Protein AF-A0A351BKZ1-F1 (afdb_monomer_lite)

Foldseek 3Di:
DDPVVVVVVVCLVVQHKDWDDFPDDDWAKEFQAAFQWWWWAAFFKIKIFDQFQQDDQVCAQHWYQFPDFPVGHTDTFTGWGDPDRGMIMTTHPGTDGDPGTGGPVRGGDFDKDFPTKDWDFFDDLWKKKKKKFWKFKGQDQKFKWKFKDWQNHTAFTALDRGSGGTWMKIKMKTRHRAQQWIWIFMDIPPDDGDPSRIDIGRDRRNGIIMMTMMIGIHDGSMMMITRDMMMIIRD

pLDDT: mean 90.47, std 10.1, range [51.97, 98.62]

Structure (mmCIF, N/CA/C/O backbone):
data_AF-A0A351BKZ1-F1
#
_entry.id   AF-A0A351BKZ1-F1
#
loop_
_atom_site.group_PDB
_atom_site.id
_atom_site.type_symbol
_atom_site.label_atom_id
_atom_site.label_alt_id
_atom_site.label_comp_id
_atom_site.label_asym_id
_atom_site.label_entity_id
_atom_site.label_seq_id
_atom_site.pdbx_PDB_ins_code
_atom_site.Cartn_x
_atom_site.Cartn_y
_atom_site.Cartn_z
_atom_site.occupancy
_atom_site.B_iso_or_equiv
_atom_site.auth_seq_id
_atom_site.auth_comp_id
_atom_site.auth_asym_id
_atom_site.auth_atom_id
_atom_site.pdbx_PDB_model_num
ATOM 1 N N . MET A 1 1 ? -5.961 -13.764 -31.173 1.00 53.84 1 MET A N 1
ATOM 2 C CA . MET A 1 1 ? -5.244 -12.539 -30.789 1.00 53.84 1 MET A CA 1
ATOM 3 C C . MET A 1 1 ? -6.204 -11.386 -30.999 1.00 53.84 1 MET A C 1
ATOM 5 O O . MET A 1 1 ? -6.698 -11.207 -32.108 1.00 53.84 1 MET A O 1
ATOM 9 N N . THR A 1 2 ? -6.635 -10.754 -29.915 1.00 63.56 2 THR A N 1
ATOM 10 C CA . THR A 1 2 ? -7.655 -9.699 -29.952 1.00 63.56 2 THR A CA 1
ATOM 11 C C . THR A 1 2 ? -7.002 -8.359 -30.295 1.00 63.56 2 THR A C 1
ATOM 13 O O . THR A 1 2 ? -5.842 -8.127 -29.981 1.00 63.56 2 THR A O 1
ATOM 16 N N . TRP A 1 3 ? -7.732 -7.446 -30.937 1.00 51.97 3 TRP A N 1
ATOM 17 C CA . TRP A 1 3 ? -7.203 -6.142 -31.376 1.00 51.97 3 TRP A CA 1
ATOM 18 C C . TRP A 1 3 ? -6.553 -5.302 -30.254 1.00 51.97 3 TRP A C 1
ATOM 20 O O . TRP A 1 3 ? -5.701 -4.462 -30.525 1.00 51.97 3 TRP A O 1
ATOM 30 N N . ARG A 1 4 ? -6.928 -5.546 -28.991 1.00 52.72 4 ARG A N 1
ATOM 31 C CA . ARG A 1 4 ? -6.342 -4.897 -27.809 1.00 52.72 4 ARG A CA 1
ATOM 32 C C . ARG A 1 4 ? -4.952 -5.428 -27.452 1.00 52.72 4 ARG A C 1
ATOM 34 O O . ARG A 1 4 ? -4.138 -4.663 -26.951 1.00 52.72 4 ARG A O 1
ATOM 41 N N . GLU A 1 5 ? -4.684 -6.705 -27.719 1.00 55.75 5 GLU A N 1
ATOM 42 C CA . GLU A 1 5 ? -3.358 -7.312 -27.535 1.00 55.75 5 GLU A CA 1
ATOM 43 C C . GLU A 1 5 ? -2.377 -6.748 -28.574 1.00 55.75 5 GLU A C 1
ATOM 45 O O . GLU A 1 5 ? -1.285 -6.321 -28.212 1.00 55.75 5 GLU A O 1
ATOM 50 N N . ASN A 1 6 ? -2.821 -6.601 -29.830 1.00 65.00 6 ASN A N 1
ATOM 51 C CA . ASN A 1 6 ? -2.009 -6.003 -30.896 1.00 65.00 6 ASN A CA 1
ATOM 52 C C . ASN A 1 6 ? -1.628 -4.545 -30.606 1.00 65.00 6 ASN A C 1
ATOM 54 O O . ASN A 1 6 ? -0.483 -4.166 -30.818 1.00 65.00 6 ASN A O 1
ATOM 58 N N . LEU A 1 7 ? -2.553 -3.734 -30.080 1.00 64.25 7 LEU A N 1
ATOM 59 C CA . LEU A 1 7 ? -2.267 -2.330 -29.774 1.00 64.25 7 LEU A CA 1
ATOM 60 C C . LEU A 1 7 ? -1.218 -2.180 -28.660 1.00 64.25 7 LEU A C 1
ATOM 62 O O . LEU A 1 7 ? -0.355 -1.312 -28.744 1.00 64.25 7 LEU A O 1
ATOM 66 N N . ALA A 1 8 ? -1.270 -3.021 -27.623 1.00 62.22 8 ALA A N 1
ATOM 67 C CA . ALA A 1 8 ? -0.285 -2.985 -26.543 1.00 62.22 8 ALA A CA 1
ATOM 68 C C . ALA A 1 8 ? 1.122 -3.351 -27.044 1.00 62.22 8 ALA A C 1
ATOM 70 O O . ALA A 1 8 ? 2.105 -2.732 -26.637 1.00 62.22 8 ALA A O 1
ATOM 71 N N . ASP A 1 9 ? 1.217 -4.318 -27.954 1.00 63.91 9 ASP A N 1
ATOM 72 C CA . ASP A 1 9 ? 2.492 -4.743 -28.531 1.00 63.91 9 ASP A CA 1
ATOM 73 C C . ASP A 1 9 ? 3.023 -3.743 -29.574 1.00 63.91 9 ASP A C 1
ATOM 75 O O . ASP A 1 9 ? 4.224 -3.471 -29.602 1.00 63.91 9 ASP A O 1
ATOM 79 N N . GLU A 1 10 ? 2.146 -3.094 -30.344 1.00 67.38 10 GLU A N 1
ATOM 80 C CA . GLU A 1 10 ? 2.504 -1.970 -31.222 1.00 67.38 10 GLU A CA 1
ATOM 81 C C . GLU A 1 10 ? 2.998 -0.755 -30.423 1.00 67.38 10 GLU A C 1
ATOM 83 O O . GLU A 1 10 ? 4.031 -0.183 -30.765 1.00 67.38 10 GLU A O 1
ATOM 88 N N . MET A 1 11 ? 2.327 -0.392 -29.321 1.00 67.19 11 MET A N 1
ATOM 89 C CA . MET A 1 11 ? 2.759 0.695 -28.429 1.00 67.19 11 MET A CA 1
ATOM 90 C C . MET A 1 11 ? 4.130 0.412 -27.801 1.00 67.19 11 MET A C 1
ATOM 92 O O . MET A 1 11 ? 4.958 1.322 -27.715 1.00 67.19 11 MET A O 1
ATOM 96 N N . ARG A 1 12 ? 4.400 -0.848 -27.424 1.00 64.31 12 ARG A N 1
ATOM 97 C CA . ARG A 1 12 ? 5.728 -1.278 -26.960 1.00 64.31 12 ARG A CA 1
ATOM 98 C C . ARG A 1 12 ? 6.792 -1.119 -28.045 1.00 64.31 12 ARG A C 1
ATOM 100 O O . ARG A 1 12 ? 7.878 -0.629 -27.749 1.00 64.31 12 ARG A O 1
ATOM 107 N N . ALA A 1 13 ? 6.484 -1.487 -29.290 1.00 62.34 13 ALA A N 1
ATOM 108 C CA . ALA A 1 13 ? 7.428 -1.425 -30.407 1.00 62.34 13 ALA A CA 1
ATOM 109 C C . ALA A 1 13 ? 7.872 0.007 -30.764 1.00 62.34 13 ALA A C 1
ATOM 111 O O . ALA A 1 13 ? 8.973 0.191 -31.280 1.00 62.34 13 ALA A O 1
ATOM 112 N N . ILE A 1 14 ? 7.049 1.018 -30.467 1.00 67.12 14 ILE A N 1
ATOM 113 C CA . ILE A 1 14 ? 7.371 2.441 -30.687 1.00 67.12 14 ILE A CA 1
ATOM 114 C C . ILE A 1 14 ? 7.793 3.184 -29.407 1.00 67.12 14 ILE A C 1
ATOM 116 O O . ILE A 1 14 ? 7.887 4.410 -29.414 1.00 67.12 14 ILE A O 1
ATOM 120 N N . GLY A 1 15 ? 8.060 2.462 -28.311 1.00 62.09 15 GLY A N 1
ATOM 121 C CA . GLY A 1 15 ? 8.585 3.034 -27.066 1.00 62.09 15 GLY A CA 1
ATOM 122 C C . GLY A 1 15 ? 7.588 3.893 -26.281 1.00 62.09 15 GLY A C 1
ATOM 123 O O . GLY A 1 15 ? 7.997 4.721 -25.466 1.00 62.09 15 GLY A O 1
ATOM 124 N N . ILE A 1 16 ? 6.281 3.729 -26.512 1.00 71.94 16 ILE A N 1
ATOM 125 C CA . ILE A 1 16 ? 5.260 4.428 -25.726 1.00 71.94 16 ILE A CA 1
ATOM 126 C C . ILE A 1 16 ? 5.082 3.714 -24.385 1.00 71.94 16 ILE A C 1
ATOM 128 O O . ILE A 1 16 ? 4.851 2.506 -24.326 1.00 71.94 16 ILE A O 1
ATOM 132 N N . GLY A 1 17 ? 5.152 4.488 -23.299 1.00 73.81 17 GLY A N 1
ATOM 133 C CA . GLY A 1 17 ? 4.893 3.991 -21.953 1.00 73.81 17 GLY A CA 1
ATOM 134 C C . GLY A 1 17 ? 3.4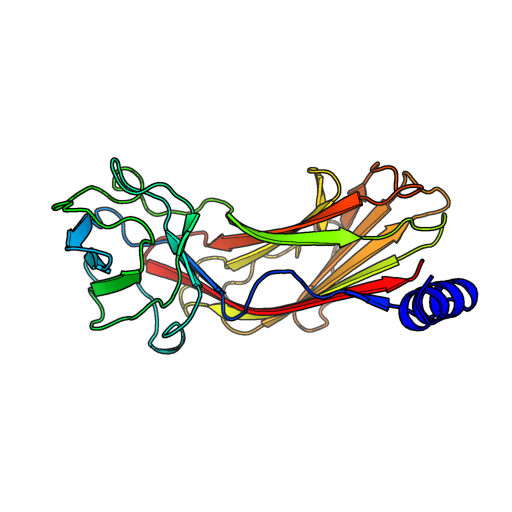74 3.441 -21.811 1.00 73.81 17 GLY A C 1
ATOM 135 O O . GLY A 1 17 ? 2.498 4.086 -22.198 1.00 73.81 17 GLY A O 1
ATOM 136 N N . SER A 1 18 ? 3.357 2.255 -21.223 1.00 82.25 18 SER A N 1
ATOM 137 C CA . SER A 1 18 ? 2.075 1.628 -20.902 1.00 82.25 18 SER A CA 1
ATOM 138 C C . SER A 1 18 ? 1.708 1.894 -19.445 1.00 82.25 18 SER A C 1
ATOM 140 O O . SER A 1 18 ? 2.518 1.678 -18.543 1.00 82.25 18 SER A O 1
ATOM 142 N N . VAL A 1 19 ? 0.490 2.384 -19.204 1.00 82.44 19 VAL A N 1
ATOM 143 C CA . VAL A 1 19 ? -0.039 2.537 -17.843 1.00 82.44 19 VAL A CA 1
ATOM 144 C C . VAL A 1 19 ? -0.588 1.192 -17.394 1.00 82.44 19 VAL A C 1
ATOM 146 O O . VAL A 1 19 ? -1.509 0.653 -18.007 1.00 82.44 19 VAL A O 1
ATOM 149 N N . LEU A 1 20 ? -0.036 0.666 -16.310 1.00 82.94 20 LEU A N 1
ATOM 150 C CA . LEU A 1 20 ? -0.503 -0.543 -15.663 1.00 82.94 20 LEU A CA 1
ATOM 151 C C . LEU A 1 20 ? -1.361 -0.176 -14.444 1.00 82.94 20 LEU A C 1
ATOM 153 O O . LEU A 1 20 ? -1.022 0.716 -13.659 1.00 82.94 20 LEU A O 1
ATOM 157 N N . GLN A 1 21 ? -2.487 -0.871 -14.296 1.00 78.00 21 GLN A N 1
ATOM 158 C CA . GLN A 1 21 ? -3.408 -0.709 -13.174 1.00 78.00 21 GLN A CA 1
ATOM 159 C C . GLN A 1 21 ? -3.235 -1.860 -12.190 1.00 78.00 21 GLN A C 1
ATOM 161 O O . G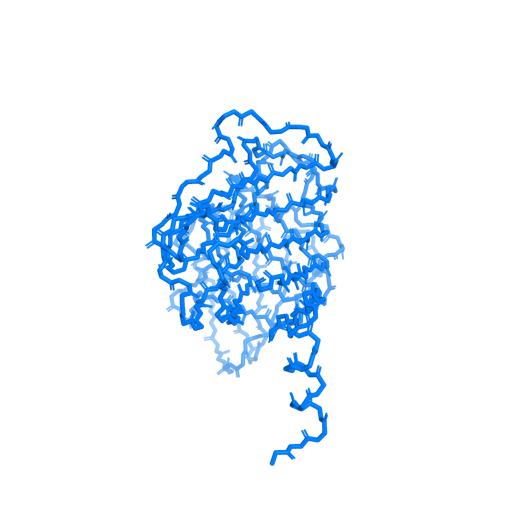LN A 1 21 ? -3.115 -3.014 -12.596 1.00 78.00 21 GLN A O 1
ATOM 166 N N . TYR A 1 22 ? -3.232 -1.548 -10.897 1.00 79.88 22 TYR A N 1
ATOM 167 C CA . TYR A 1 22 ? -3.244 -2.585 -9.874 1.00 79.88 22 TYR A CA 1
ATOM 168 C C . TYR A 1 22 ? -4.588 -3.322 -9.875 1.00 79.88 22 TYR A C 1
ATOM 170 O O . TYR A 1 22 ? -5.636 -2.707 -10.061 1.00 79.88 22 TYR A O 1
ATOM 178 N N . GLU A 1 23 ? -4.572 -4.611 -9.540 1.00 77.69 23 GLU A N 1
ATOM 179 C CA . GLU A 1 23 ? -5.785 -5.419 -9.320 1.00 77.69 23 GLU A CA 1
ATOM 180 C C . GLU A 1 23 ? -6.446 -5.145 -7.954 1.00 77.69 23 GLU A C 1
ATOM 182 O O . GLU A 1 23 ? -7.196 -5.962 -7.424 1.00 77.69 23 GLU A O 1
ATOM 187 N N . VAL A 1 24 ? -6.153 -3.991 -7.349 1.00 82.31 24 VAL A N 1
ATOM 188 C CA . VAL A 1 24 ? -6.710 -3.568 -6.065 1.00 82.31 24 VAL A CA 1
ATOM 189 C C . VAL A 1 24 ? -7.508 -2.287 -6.226 1.00 82.31 24 VAL A C 1
ATOM 191 O O . VAL A 1 24 ? -7.187 -1.434 -7.052 1.00 82.31 24 VAL A O 1
ATOM 194 N N . THR A 1 25 ? -8.545 -2.129 -5.407 1.00 83.12 25 THR A N 1
ATOM 195 C CA . THR A 1 25 ? -9.305 -0.879 -5.342 1.00 83.12 25 THR A CA 1
ATOM 196 C C . THR A 1 25 ? -8.696 0.043 -4.290 1.00 83.12 25 THR A C 1
ATOM 198 O O . THR A 1 25 ? -8.306 -0.392 -3.207 1.00 83.12 25 THR A O 1
ATOM 201 N N . PHE A 1 26 ? -8.602 1.326 -4.629 1.00 89.25 26 PHE A N 1
ATOM 202 C CA . PHE A 1 26 ? -8.269 2.398 -3.698 1.00 89.25 26 PHE A CA 1
ATOM 203 C C . PHE A 1 26 ? -9.554 3.161 -3.324 1.00 89.25 26 PHE A C 1
ATOM 205 O O . PHE A 1 26 ? -10.460 3.240 -4.156 1.00 89.25 26 PHE A O 1
ATOM 212 N N . PRO A 1 27 ? -9.655 3.750 -2.119 1.00 95.75 27 PRO A N 1
ATOM 213 C CA . PRO A 1 27 ? -8.581 3.953 -1.149 1.00 95.75 27 PRO A CA 1
ATOM 214 C C . PRO A 1 27 ? -8.240 2.724 -0.294 1.00 95.75 27 PRO A C 1
ATOM 216 O O . PRO A 1 27 ? -9.096 1.897 0.006 1.00 95.75 27 PRO A O 1
ATOM 219 N N . ARG A 1 28 ? -6.976 2.643 0.143 1.00 96.94 28 ARG A N 1
ATOM 220 C CA . ARG A 1 28 ? -6.470 1.620 1.076 1.00 96.94 28 ARG A CA 1
ATOM 221 C C . ARG A 1 28 ? -5.779 2.263 2.269 1.00 96.94 28 ARG A C 1
ATOM 223 O O . ARG A 1 28 ? -5.053 3.240 2.095 1.00 96.94 28 ARG A O 1
ATOM 230 N N . VAL A 1 29 ? -5.958 1.715 3.466 1.00 96.88 29 VAL A N 1
ATOM 231 C CA . VAL A 1 29 ? -5.385 2.252 4.703 1.00 96.88 29 VAL A CA 1
ATOM 232 C C . VAL A 1 29 ? -4.627 1.200 5.505 1.00 96.88 29 VAL A C 1
ATOM 234 O O . VAL A 1 29 ? -5.109 0.098 5.762 1.00 96.88 29 VAL A O 1
ATOM 237 N N . ILE A 1 30 ? -3.429 1.580 5.938 1.00 96.62 30 ILE A N 1
ATOM 238 C CA . ILE A 1 30 ? -2.639 0.868 6.942 1.00 96.62 30 ILE A CA 1
ATOM 239 C C . ILE A 1 30 ? -2.674 1.729 8.195 1.00 96.62 30 ILE A C 1
ATOM 241 O O . ILE A 1 30 ? -2.289 2.897 8.145 1.00 96.62 30 ILE A O 1
ATOM 245 N N . ALA A 1 31 ? -3.127 1.173 9.314 1.00 94.06 31 ALA A N 1
ATOM 246 C CA . ALA A 1 31 ? -3.134 1.886 10.583 1.00 94.06 31 ALA A CA 1
ATOM 247 C C . ALA A 1 31 ? -2.264 1.173 11.613 1.00 94.06 31 ALA A C 1
ATOM 249 O O . ALA A 1 31 ? -2.427 -0.020 11.873 1.00 94.06 31 ALA A O 1
ATOM 250 N N . ALA A 1 32 ? -1.382 1.939 12.244 1.00 92.38 32 ALA A N 1
ATOM 251 C CA . ALA A 1 32 ? -0.723 1.536 13.468 1.00 92.38 32 ALA A CA 1
ATOM 252 C C . ALA A 1 32 ? -1.702 1.784 14.617 1.00 92.38 32 ALA A C 1
ATOM 254 O O . ALA A 1 32 ? -1.723 2.846 15.240 1.00 92.38 32 ALA A O 1
ATOM 255 N N . LEU A 1 33 ? -2.574 0.804 14.852 1.00 90.69 33 LEU A N 1
ATOM 256 C CA . LEU A 1 33 ? -3.556 0.862 15.930 1.00 90.69 33 LEU A CA 1
ATOM 257 C C . LEU A 1 33 ? -2.871 1.039 17.294 1.00 90.69 33 LEU A C 1
ATOM 259 O O . LEU A 1 33 ? -1.691 0.736 17.473 1.00 90.69 33 LEU A O 1
ATOM 263 N N . VAL A 1 34 ? -3.626 1.538 18.267 1.00 92.75 34 VAL A N 1
ATOM 264 C CA . VAL A 1 3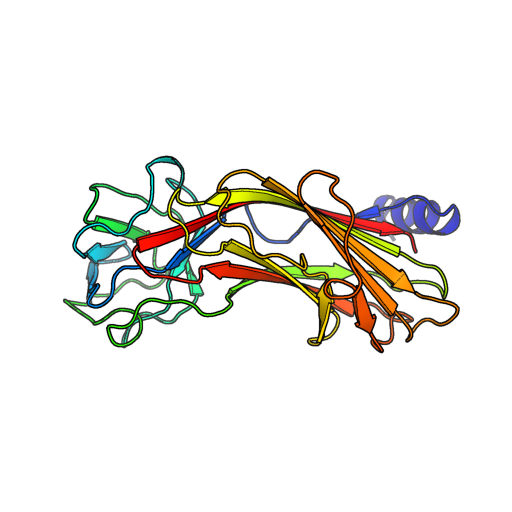4 ? -3.156 1.697 19.647 1.00 92.75 34 VAL A CA 1
ATOM 265 C C . VAL A 1 34 ? -2.859 0.331 20.269 1.00 92.75 34 VAL A C 1
ATOM 267 O O . VAL A 1 34 ? -3.588 -0.634 20.043 1.00 92.75 34 VAL A O 1
ATOM 270 N N . ALA A 1 35 ? -1.781 0.254 21.052 1.00 93.19 35 ALA A N 1
ATOM 271 C CA . ALA A 1 35 ? -1.449 -0.944 21.816 1.00 93.19 35 ALA A CA 1
ATOM 272 C C . ALA A 1 35 ? -2.591 -1.304 22.785 1.00 93.19 35 ALA A C 1
ATOM 274 O O . ALA A 1 35 ? -3.215 -0.428 23.380 1.00 93.19 35 ALA A O 1
ATOM 275 N N . GLY A 1 36 ? -2.868 -2.596 22.935 1.00 93.88 36 GLY A N 1
ATOM 276 C CA . GLY A 1 36 ? -3.999 -3.090 23.722 1.00 93.88 36 GLY A CA 1
ATOM 277 C C . GLY A 1 36 ? -5.362 -2.983 23.031 1.00 93.88 36 GLY A C 1
ATOM 278 O O . GLY A 1 36 ? -6.372 -3.219 23.687 1.00 93.88 36 GLY A O 1
ATOM 279 N N . ALA A 1 37 ? -5.418 -2.653 21.733 1.00 96.88 37 ALA A N 1
ATOM 280 C CA . ALA A 1 37 ? -6.657 -2.753 20.968 1.00 96.88 37 ALA A CA 1
ATOM 281 C C . ALA A 1 37 ? -7.200 -4.189 20.968 1.00 96.88 37 ALA A C 1
ATOM 283 O O . ALA A 1 37 ? -6.439 -5.154 20.832 1.00 96.88 37 ALA A O 1
ATOM 284 N N . THR A 1 38 ? -8.520 -4.319 21.071 1.00 98.06 38 THR A N 1
ATOM 285 C CA . THR A 1 38 ? -9.219 -5.606 21.011 1.00 98.06 38 THR A CA 1
ATOM 286 C C . THR A 1 38 ? -10.137 -5.679 19.801 1.00 98.06 38 THR A C 1
ATOM 288 O O . THR A 1 38 ? -10.630 -4.654 19.332 1.00 98.06 38 THR A O 1
ATOM 291 N N . ALA A 1 39 ? -10.347 -6.887 19.285 1.00 98.19 39 ALA A N 1
ATOM 292 C CA . ALA A 1 39 ? -11.297 -7.187 18.228 1.00 98.19 39 ALA A CA 1
ATOM 293 C C . ALA A 1 39 ? -12.426 -8.076 18.762 1.00 98.19 39 ALA A C 1
ATOM 295 O O . ALA A 1 39 ? -12.190 -9.127 19.361 1.00 98.19 39 ALA A O 1
ATOM 296 N N . ASP A 1 40 ? -13.652 -7.657 18.485 1.00 98.50 40 ASP A N 1
ATOM 297 C CA . ASP A 1 40 ? -14.870 -8.445 18.613 1.00 98.50 40 ASP A CA 1
ATOM 298 C C . ASP A 1 40 ? -15.441 -8.671 17.210 1.00 98.50 40 ASP A C 1
ATOM 300 O O . ASP A 1 40 ? -15.321 -7.815 16.334 1.00 98.50 40 ASP A O 1
ATOM 304 N N . GLN A 1 41 ? -16.097 -9.801 16.975 1.00 98.56 41 GLN A N 1
ATOM 305 C CA . GLN A 1 41 ? -16.803 -10.055 15.722 1.00 98.56 41 GLN A CA 1
ATOM 306 C C . GLN A 1 41 ? -18.183 -10.634 16.010 1.00 98.56 41 GLN A C 1
ATOM 308 O O . GLN A 1 41 ? -18.335 -11.530 16.837 1.00 98.56 41 GLN A O 1
ATOM 313 N N . THR A 1 42 ? -19.194 -10.127 15.309 1.00 98.19 42 THR A N 1
ATOM 314 C CA . THR A 1 42 ? -20.545 -10.699 15.296 1.00 98.19 42 THR A CA 1
ATOM 315 C C . THR A 1 42 ? -21.014 -10.821 13.855 1.00 98.19 42 THR A C 1
ATOM 317 O O . THR A 1 42 ? -21.124 -9.823 13.139 1.00 98.19 42 THR A O 1
ATOM 320 N N . GLY A 1 43 ? -21.275 -12.053 13.414 1.00 97.88 43 GLY A N 1
ATOM 321 C CA . GLY A 1 43 ? -21.533 -12.321 12.003 1.00 97.88 43 GLY A CA 1
ATOM 322 C C . GLY A 1 43 ? -20.290 -11.976 11.184 1.00 97.88 43 GLY A C 1
ATOM 323 O O . GLY A 1 43 ? -19.198 -12.438 11.499 1.00 97.88 43 GLY A O 1
ATOM 324 N N . ASN A 1 44 ? -20.428 -11.124 10.170 1.00 98.06 44 ASN A N 1
ATOM 325 C CA . ASN A 1 44 ? -19.312 -10.655 9.338 1.00 98.06 44 ASN A CA 1
ATOM 326 C C . ASN A 1 44 ? -18.670 -9.346 9.821 1.00 98.06 44 ASN A C 1
ATOM 328 O O . ASN A 1 44 ? -17.621 -8.958 9.312 1.00 98.06 44 ASN A O 1
ATOM 332 N N . THR A 1 45 ? -19.287 -8.642 10.769 1.00 98.25 45 THR A N 1
ATOM 333 C CA . THR A 1 45 ? -18.801 -7.328 11.201 1.00 98.25 45 THR A CA 1
ATOM 334 C C . THR A 1 45 ? -17.788 -7.496 12.315 1.00 98.25 45 THR A C 1
ATOM 336 O O . THR A 1 45 ? -18.128 -7.963 13.405 1.00 98.25 45 THR A O 1
ATOM 339 N N . VAL A 1 46 ? -16.556 -7.074 12.049 1.00 98.62 46 VAL A N 1
ATOM 340 C CA . VAL A 1 46 ? -15.512 -6.946 13.065 1.00 98.62 46 VAL A CA 1
ATOM 341 C C . VAL A 1 46 ? -15.577 -5.541 13.637 1.00 98.62 46 VAL A C 1
ATOM 343 O O . VAL A 1 46 ? -15.681 -4.573 12.886 1.00 98.62 46 VAL A O 1
ATOM 346 N N . THR A 1 47 ? -15.503 -5.435 14.957 1.00 98.25 47 THR A N 1
ATOM 347 C CA . THR A 1 47 ? -15.360 -4.186 15.699 1.00 98.25 47 THR A CA 1
ATOM 348 C C . THR A 1 47 ? -14.023 -4.204 16.415 1.00 98.25 47 THR A C 1
ATOM 350 O O . THR A 1 47 ? -13.763 -5.093 17.218 1.00 98.25 47 THR A O 1
ATOM 353 N N . VAL A 1 48 ? -13.179 -3.217 16.138 1.00 97.94 48 VAL A N 1
ATOM 354 C CA . VAL A 1 48 ? -11.930 -3.000 16.865 1.00 97.94 48 VAL A CA 1
ATOM 355 C C . VAL A 1 48 ? -12.122 -1.842 17.831 1.00 97.94 48 VAL A C 1
ATOM 357 O O . VAL A 1 48 ? -12.619 -0.791 17.424 1.00 97.94 48 VAL A O 1
ATOM 360 N N . THR A 1 49 ? -11.718 -2.029 19.087 1.00 97.19 49 THR A N 1
ATOM 361 C CA . THR A 1 49 ? -11.898 -1.050 20.164 1.00 97.19 49 THR A CA 1
ATOM 362 C C . THR A 1 49 ? -10.569 -0.731 20.847 1.00 97.19 49 THR A C 1
ATOM 364 O O . THR A 1 49 ? -9.820 -1.633 21.218 1.00 97.19 49 THR A O 1
ATOM 367 N N . ALA A 1 50 ? -10.275 0.557 21.032 1.00 94.81 50 ALA A N 1
ATOM 368 C CA . ALA A 1 50 ? -9.191 1.069 21.876 1.00 94.81 50 ALA A CA 1
ATOM 369 C C . ALA A 1 50 ? -9.416 2.554 22.197 1.00 94.81 50 ALA A C 1
ATOM 371 O O . ALA A 1 50 ? -10.229 3.221 21.563 1.00 94.81 50 ALA A O 1
ATOM 372 N N . THR A 1 51 ? -8.642 3.120 23.124 1.00 91.69 51 THR A N 1
ATOM 373 C CA . THR A 1 51 ? -8.626 4.576 23.322 1.00 91.69 51 THR A CA 1
ATOM 374 C C . THR A 1 51 ? -7.888 5.254 22.166 1.00 91.69 51 THR A C 1
ATOM 376 O O . THR A 1 51 ? -6.672 5.142 22.066 1.00 91.69 51 THR A O 1
ATOM 379 N N . ALA A 1 52 ? -8.621 5.987 21.327 1.00 87.44 52 ALA A N 1
ATOM 380 C CA . ALA A 1 52 ? -8.136 6.868 20.265 1.00 87.44 52 ALA A CA 1
ATOM 381 C C . ALA A 1 52 ? -7.172 6.231 19.246 1.00 87.44 52 ALA A C 1
ATOM 383 O O . ALA A 1 52 ? -5.974 6.499 19.251 1.00 87.44 52 ALA A O 1
ATOM 384 N N . HIS A 1 53 ? -7.704 5.497 18.262 1.00 90.19 53 HIS A N 1
ATOM 385 C CA . HIS A 1 53 ? -6.888 4.872 17.207 1.00 90.19 53 HIS A CA 1
ATOM 386 C C . HIS A 1 53 ? -6.095 5.851 16.319 1.00 90.19 53 HIS A C 1
ATOM 388 O O . HIS A 1 53 ? -5.273 5.410 15.524 1.00 90.19 53 HIS A O 1
ATOM 394 N N . GLY A 1 54 ? -6.358 7.159 16.397 1.00 89.88 54 GLY A N 1
ATOM 395 C CA . GLY A 1 54 ? -5.656 8.177 15.606 1.00 89.88 54 GLY A CA 1
ATOM 396 C C . GLY A 1 54 ? -6.077 8.271 14.135 1.00 89.88 54 GLY A C 1
ATOM 397 O O . GLY A 1 54 ? -5.572 9.122 13.407 1.00 89.88 54 GLY A O 1
ATOM 398 N N . LEU A 1 55 ? -7.039 7.455 13.688 1.00 92.25 55 LEU A N 1
ATOM 399 C CA . LEU A 1 55 ? -7.630 7.585 12.353 1.00 92.25 55 LEU A CA 1
ATOM 400 C C . LEU A 1 55 ? -8.540 8.821 12.292 1.00 92.25 55 LEU A C 1
ATOM 402 O O . LEU A 1 55 ? -9.211 9.160 13.271 1.00 92.25 55 LEU A O 1
ATOM 406 N N . SER A 1 56 ? -8.592 9.474 11.131 1.00 90.38 56 SER A N 1
ATOM 407 C CA . SER A 1 56 ? -9.568 10.528 10.826 1.00 90.38 56 SER A CA 1
ATOM 408 C C . SER A 1 56 ? -10.833 9.939 10.186 1.00 90.38 56 SER A C 1
ATOM 410 O O . SER A 1 56 ? -10.895 8.746 9.901 1.00 90.38 56 SER A O 1
ATOM 412 N N . SER A 1 57 ? -11.863 10.754 9.938 1.00 88.19 57 SER A N 1
ATOM 413 C CA . SER A 1 57 ? -13.055 10.318 9.189 1.00 88.19 57 SER A CA 1
ATOM 414 C C . SER A 1 57 ? -12.789 10.063 7.698 1.00 88.19 57 SER A C 1
ATOM 416 O O . SER A 1 57 ? -13.609 9.427 7.045 1.00 88.19 57 SER A O 1
ATOM 418 N N . ALA A 1 58 ? -11.644 10.500 7.160 1.00 87.81 58 ALA A N 1
ATOM 419 C CA . ALA A 1 58 ? -11.293 10.344 5.745 1.00 87.81 58 ALA A CA 1
ATOM 420 C C . ALA A 1 58 ? -11.016 8.887 5.324 1.00 87.81 58 ALA A C 1
ATOM 422 O O . ALA A 1 58 ? -10.900 8.605 4.137 1.00 87.81 58 ALA A O 1
ATOM 423 N N . VAL A 1 59 ? -10.895 7.966 6.286 1.00 93.31 59 VAL A N 1
ATOM 424 C CA . VAL A 1 59 ? -10.631 6.537 6.043 1.00 93.31 59 VAL A CA 1
ATOM 425 C C . VAL A 1 59 ? -11.901 5.727 5.751 1.00 93.31 59 VAL A C 1
ATOM 427 O O . VAL A 1 59 ? -11.805 4.545 5.431 1.00 93.31 59 VAL A O 1
ATOM 430 N N . ALA A 1 60 ? -13.085 6.327 5.912 1.00 94.31 60 ALA A N 1
ATOM 431 C CA . ALA A 1 60 ? -14.352 5.623 5.751 1.00 94.31 60 ALA A CA 1
ATOM 432 C C . ALA A 1 60 ? -14.521 5.094 4.315 1.00 94.31 60 ALA A C 1
ATOM 434 O O . ALA A 1 60 ? -14.300 5.815 3.344 1.00 94.31 60 ALA A O 1
ATOM 435 N N . GLY A 1 61 ? -14.921 3.829 4.191 1.00 94.50 61 GLY A N 1
ATOM 436 C CA . GLY A 1 61 ? -15.080 3.111 2.927 1.00 94.50 61 GLY A CA 1
ATOM 437 C C . GLY A 1 61 ? -13.791 2.526 2.338 1.00 94.50 61 GLY A C 1
ATOM 438 O O . GLY A 1 61 ? -13.883 1.790 1.361 1.00 94.50 61 GLY A O 1
ATOM 439 N N . ALA A 1 62 ? -12.613 2.807 2.908 1.00 96.56 62 ALA A N 1
ATOM 440 C CA . ALA A 1 62 ? -11.350 2.243 2.429 1.00 96.56 62 ALA A CA 1
ATOM 441 C C . ALA A 1 62 ? -11.212 0.744 2.753 1.00 96.56 62 ALA A C 1
ATOM 443 O O . ALA A 1 62 ? -11.784 0.258 3.735 1.00 96.56 62 ALA A O 1
ATOM 444 N N . ASP A 1 63 ? -10.384 0.034 1.982 1.00 97.19 63 ASP A N 1
ATOM 445 C CA . ASP A 1 63 ? -9.864 -1.267 2.417 1.00 97.19 63 ASP A CA 1
ATOM 446 C C . ASP A 1 63 ? -8.860 -1.043 3.553 1.00 97.19 63 ASP A C 1
ATOM 448 O O . ASP A 1 63 ? -7.996 -0.169 3.469 1.00 97.19 63 ASP A O 1
ATOM 452 N N . PHE A 1 64 ? -8.934 -1.852 4.600 1.00 97.19 64 PHE A N 1
ATOM 453 C CA . PHE A 1 64 ? -8.112 -1.746 5.798 1.00 97.19 64 PHE A CA 1
ATOM 454 C C . PHE A 1 64 ? -7.213 -2.965 5.962 1.00 97.19 64 PHE A C 1
ATOM 456 O O . PHE A 1 64 ? -7.684 -4.102 5.928 1.00 97.19 64 PHE A O 1
ATOM 463 N N . TYR A 1 65 ? -5.920 -2.725 6.182 1.00 98.00 65 TYR A N 1
ATOM 464 C CA . TYR A 1 65 ? -5.006 -3.776 6.608 1.00 98.00 65 TYR A CA 1
ATOM 465 C C . TYR A 1 65 ? -5.161 -4.023 8.110 1.00 98.00 65 TYR A C 1
ATOM 467 O O . TYR A 1 65 ? -4.652 -3.260 8.937 1.00 98.00 65 TYR A O 1
ATOM 475 N N . PHE A 1 66 ? -5.851 -5.104 8.462 1.00 97.75 66 PHE A N 1
ATOM 476 C CA . PHE A 1 66 ? -5.945 -5.569 9.837 1.00 97.75 66 PHE A CA 1
ATOM 477 C C . PHE A 1 66 ? -4.714 -6.430 10.162 1.00 97.75 66 PHE A C 1
ATOM 479 O O . PHE A 1 66 ? -4.447 -7.394 9.443 1.00 97.75 66 PHE A O 1
ATOM 486 N N . PRO A 1 67 ? -3.960 -6.136 11.237 1.00 96.69 67 PRO A N 1
ATOM 487 C CA . PRO A 1 67 ? -2.729 -6.859 11.565 1.00 96.69 67 PRO A CA 1
ATOM 488 C C . PRO A 1 67 ? -2.971 -8.232 12.213 1.00 96.69 67 PRO A C 1
ATOM 490 O O . PRO A 1 67 ? -2.015 -8.927 12.545 1.00 96.69 67 PRO A O 1
ATOM 493 N N . GLY A 1 68 ? -4.234 -8.626 12.373 1.00 97.50 68 GLY A N 1
ATOM 494 C CA . GLY A 1 68 ? -4.634 -9.936 12.863 1.00 97.50 68 GLY A CA 1
ATOM 495 C C . GLY A 1 68 ? -4.957 -9.978 14.357 1.00 97.50 68 GLY A C 1
ATOM 496 O O . GLY A 1 68 ? -4.556 -9.116 15.143 1.00 97.50 68 GLY A O 1
ATOM 497 N N . SER A 1 69 ? -5.684 -11.020 14.732 1.00 97.88 69 SER A N 1
ATOM 498 C CA . SER A 1 69 ? -5.954 -11.506 16.085 1.00 97.88 69 SER A CA 1
ATOM 499 C C . SER A 1 69 ? -5.945 -13.049 16.047 1.00 97.88 69 SER A C 1
ATOM 501 O O . SER A 1 69 ? -5.837 -13.617 14.957 1.00 97.88 69 SER A O 1
ATOM 503 N N . PRO A 1 70 ? -6.024 -13.764 17.185 1.00 97.88 70 PRO A N 1
ATOM 504 C CA . PRO A 1 70 ? -6.014 -15.229 17.203 1.00 97.88 70 PRO A CA 1
ATOM 505 C C . PRO A 1 70 ? -6.993 -15.908 16.228 1.00 97.88 70 PRO A C 1
ATOM 507 O O . PRO A 1 70 ? -6.606 -16.883 15.585 1.00 97.88 70 PRO A O 1
ATOM 510 N N . SER A 1 71 ? -8.215 -15.386 16.078 1.00 97.81 71 SER A N 1
ATOM 511 C CA . SER A 1 71 ? -9.255 -15.967 15.209 1.00 97.81 71 SER A CA 1
ATOM 512 C C . SER A 1 71 ? -9.481 -15.208 13.898 1.00 97.81 71 SER A C 1
ATOM 514 O O . SER A 1 71 ? -10.220 -15.677 13.029 1.00 97.81 71 SER A O 1
ATOM 516 N N . ILE A 1 72 ? -8.889 -14.024 13.731 1.00 98.25 72 ILE A N 1
ATOM 517 C CA . ILE A 1 72 ? -9.038 -13.204 12.522 1.00 98.25 72 ILE A CA 1
ATOM 518 C C . ILE A 1 72 ? -7.643 -12.999 11.923 1.00 98.25 72 ILE A C 1
ATOM 520 O O . ILE A 1 72 ? -6.839 -12.267 12.500 1.00 98.25 72 ILE A O 1
ATOM 524 N N . PRO A 1 73 ? -7.315 -13.614 10.774 1.00 97.69 73 PRO A N 1
ATOM 525 C CA . PRO A 1 73 ? -5.972 -13.531 10.212 1.00 97.69 73 PRO A CA 1
ATOM 526 C C . PRO A 1 73 ? -5.619 -12.103 9.780 1.00 97.69 73 PRO A C 1
ATOM 528 O O . PRO A 1 73 ? -6.490 -11.293 9.450 1.00 97.69 73 PRO A O 1
ATOM 531 N N . ALA A 1 74 ? -4.321 -11.802 9.749 1.00 97.81 74 ALA A N 1
ATOM 532 C CA . ALA A 1 74 ? -3.837 -10.547 9.191 1.00 97.81 74 ALA A CA 1
ATOM 533 C C . ALA A 1 74 ? -4.146 -10.466 7.687 1.00 97.81 74 ALA A C 1
ATOM 535 O O . ALA A 1 74 ? -4.009 -11.460 6.971 1.00 97.81 74 ALA A O 1
ATOM 536 N N . GLY A 1 75 ? -4.542 -9.293 7.197 1.00 97.38 75 GLY A N 1
ATOM 537 C CA . GLY A 1 75 ? -4.862 -9.114 5.783 1.00 97.38 75 GLY A CA 1
ATOM 538 C C . GLY A 1 75 ? -5.692 -7.875 5.476 1.00 97.38 75 GLY A C 1
ATOM 539 O O . GLY A 1 75 ? -5.974 -7.054 6.349 1.00 97.38 75 GLY A O 1
ATOM 540 N N . TRP A 1 76 ? -6.071 -7.750 4.205 1.00 97.50 76 TRP A N 1
ATOM 541 C CA . TRP A 1 76 ? -6.928 -6.674 3.711 1.00 97.50 76 TRP A CA 1
ATOM 542 C C . TRP A 1 76 ? -8.402 -7.032 3.867 1.00 97.50 76 TRP A C 1
ATOM 544 O O . TRP A 1 76 ? -8.848 -8.068 3.378 1.00 97.50 76 TRP A O 1
ATOM 554 N N . TYR A 1 77 ? -9.151 -6.133 4.496 1.00 97.75 77 TYR A N 1
ATOM 555 C CA . TYR A 1 77 ? -10.590 -6.246 4.691 1.00 97.75 77 TYR A CA 1
ATOM 556 C C . TYR A 1 77 ? -11.298 -5.014 4.141 1.00 97.75 77 TYR A C 1
ATOM 558 O O . TYR A 1 77 ? -10.776 -3.904 4.217 1.00 97.75 77 TYR A O 1
ATOM 566 N N . ALA A 1 78 ? -12.493 -5.207 3.595 1.00 95.69 78 ALA A N 1
ATOM 567 C CA . ALA A 1 78 ? -13.233 -4.142 2.933 1.00 95.69 78 ALA A CA 1
ATOM 568 C C . ALA A 1 78 ? -14.074 -3.309 3.912 1.00 95.69 78 ALA A C 1
ATOM 570 O O . ALA A 1 78 ? -14.440 -3.762 5.004 1.00 95.69 78 ALA A O 1
ATOM 571 N N . ASN A 1 79 ? -14.471 -2.123 3.439 1.00 95.75 79 ASN A N 1
ATOM 572 C CA . ASN A 1 79 ? -15.485 -1.268 4.053 1.00 95.75 79 ASN A CA 1
ATOM 573 C C . ASN A 1 79 ? -15.145 -0.849 5.493 1.00 95.75 79 ASN A C 1
ATOM 575 O O . ASN A 1 79 ? -15.956 -1.020 6.407 1.00 95.75 79 ASN A O 1
ATOM 579 N N . LEU A 1 80 ? -13.951 -0.285 5.697 1.00 97.44 80 LEU A N 1
ATOM 580 C CA . LEU A 1 80 ? -13.599 0.315 6.977 1.00 97.44 80 LEU A CA 1
ATOM 581 C C . LEU A 1 80 ? -14.568 1.447 7.319 1.00 97.44 80 LEU A C 1
ATOM 583 O O . LEU A 1 80 ? -14.783 2.364 6.532 1.00 97.44 80 LEU A O 1
ATOM 587 N N . GLN A 1 81 ? -15.090 1.433 8.533 1.00 96.38 81 GLN A N 1
ATOM 588 C CA . GLN A 1 81 ? -15.866 2.514 9.112 1.00 96.38 81 GLN A CA 1
ATOM 589 C C . GLN A 1 81 ? -15.243 2.930 10.441 1.00 96.38 81 GLN A C 1
ATOM 591 O O . GLN A 1 81 ? -14.569 2.154 11.119 1.00 96.38 81 GLN A O 1
ATOM 596 N N . ARG A 1 82 ? -15.499 4.176 10.833 1.00 94.00 82 ARG A N 1
ATOM 597 C CA . ARG A 1 82 ? -15.067 4.733 12.118 1.00 94.00 82 ARG A CA 1
ATOM 598 C C . ARG A 1 82 ? -16.273 5.327 12.843 1.00 94.00 82 ARG A C 1
ATOM 600 O O . ARG A 1 82 ? -16.469 6.542 12.779 1.00 94.00 82 ARG A O 1
ATOM 607 N N . PRO A 1 83 ? -17.102 4.494 13.501 1.00 93.38 83 PRO A N 1
ATOM 608 C CA . PRO A 1 83 ? -18.282 4.977 14.215 1.00 93.38 83 PRO A CA 1
ATOM 609 C C . PRO A 1 83 ? -17.936 5.984 15.315 1.00 93.38 83 PRO A C 1
ATOM 611 O O . PRO A 1 83 ? -18.671 6.942 15.538 1.00 93.38 83 PRO A O 1
ATOM 614 N N . THR A 1 84 ? -16.801 5.791 15.995 1.00 93.19 84 THR A N 1
ATOM 615 C CA . THR A 1 84 ? -16.303 6.717 17.019 1.00 93.19 84 THR A CA 1
ATOM 616 C C . THR A 1 84 ? -14.783 6.857 16.937 1.00 93.19 84 THR A C 1
ATOM 618 O O . THR A 1 84 ? -14.112 6.144 16.198 1.00 93.19 84 THR A O 1
ATOM 621 N N . VAL A 1 85 ? -14.200 7.763 17.725 1.00 91.25 85 VAL A N 1
ATOM 622 C CA . VAL A 1 85 ? -12.734 7.867 17.860 1.00 91.25 85 VAL A CA 1
ATOM 623 C C . VAL A 1 85 ? -12.086 6.618 18.480 1.00 91.25 85 VAL A C 1
ATOM 625 O O . VAL A 1 85 ? -10.904 6.365 18.245 1.00 91.25 85 VAL A O 1
ATOM 628 N N . ASN A 1 86 ? -12.870 5.824 19.212 1.00 95.25 86 ASN A N 1
ATOM 629 C CA . ASN A 1 86 ? -12.424 4.650 19.962 1.00 95.25 86 ASN A CA 1
ATOM 630 C C . ASN A 1 86 ? -12.859 3.321 19.331 1.00 95.25 86 ASN A C 1
ATOM 632 O O . ASN A 1 86 ? -12.635 2.267 19.918 1.00 95.25 86 ASN A O 1
ATOM 636 N N . SER A 1 87 ? -13.535 3.363 18.180 1.00 94.88 87 SER A N 1
ATOM 637 C CA . SER A 1 87 ? -14.085 2.172 17.542 1.00 94.88 87 SER A CA 1
ATOM 638 C C . SER A 1 87 ? -13.971 2.255 16.028 1.00 94.88 87 SER A C 1
ATOM 640 O O . SER A 1 87 ? -14.310 3.274 15.418 1.00 94.88 87 SER A O 1
ATOM 642 N N . LEU A 1 88 ? -13.505 1.160 15.439 1.00 96.31 88 LEU A N 1
ATOM 643 C CA . LEU A 1 88 ? -13.445 0.921 14.003 1.00 96.31 88 LEU A CA 1
ATOM 644 C C . LEU A 1 88 ? -14.277 -0.315 13.681 1.00 96.31 88 LEU A C 1
ATOM 646 O O . LEU A 1 88 ? -14.304 -1.251 14.478 1.00 96.31 88 LEU A O 1
ATOM 650 N N . THR A 1 89 ? -14.901 -0.359 12.509 1.00 97.69 89 THR A N 1
ATOM 651 C CA . THR A 1 89 ? -15.534 -1.587 12.019 1.00 97.69 89 THR A CA 1
ATOM 652 C C . THR A 1 89 ? -15.134 -1.893 10.588 1.00 97.69 89 THR A C 1
ATOM 654 O O . THR A 1 89 ? -14.816 -0.990 9.824 1.00 97.69 89 THR A O 1
ATOM 657 N N . PHE A 1 90 ? -15.113 -3.169 10.224 1.00 98.12 90 PHE A N 1
ATOM 658 C CA . PHE A 1 90 ? -14.865 -3.627 8.856 1.00 98.12 90 PHE A CA 1
ATOM 659 C C . PHE A 1 90 ? -15.524 -4.990 8.631 1.00 98.12 90 PHE A C 1
ATOM 661 O O . PHE A 1 90 ? -16.042 -5.604 9.569 1.00 98.12 90 PHE A O 1
ATOM 668 N N . ILE A 1 91 ? -15.518 -5.460 7.383 1.00 98.06 91 ILE A N 1
ATOM 669 C CA . ILE A 1 91 ? -16.187 -6.706 7.002 1.00 98.06 91 ILE A CA 1
ATOM 670 C C . ILE A 1 91 ? -15.175 -7.836 6.838 1.00 98.06 91 ILE A C 1
ATOM 672 O O . ILE A 1 91 ? -14.332 -7.807 5.943 1.00 98.06 91 ILE A O 1
ATOM 676 N N . ASN A 1 92 ? -15.307 -8.861 7.676 1.00 97.94 92 ASN A N 1
ATOM 677 C CA . ASN A 1 92 ? -14.659 -10.150 7.488 1.00 97.94 92 ASN A CA 1
ATOM 678 C C . ASN A 1 92 ? -15.539 -11.029 6.578 1.00 97.94 92 ASN A C 1
ATOM 680 O O . ASN A 1 92 ? -16.717 -11.231 6.894 1.00 97.94 92 ASN A O 1
ATOM 684 N N . PRO A 1 93 ? -15.019 -11.569 5.457 1.00 97.00 93 PRO A N 1
ATOM 685 C CA . PRO A 1 93 ? -15.794 -12.454 4.584 1.00 97.00 93 PRO A CA 1
ATOM 686 C C . PRO A 1 93 ? -16.260 -13.736 5.290 1.00 97.00 93 PRO A C 1
ATOM 688 O O . PRO A 1 93 ? -17.257 -14.332 4.883 1.00 97.00 93 PRO A O 1
ATOM 691 N N . VAL A 1 94 ? -15.583 -14.146 6.364 1.00 97.12 94 VAL A N 1
ATOM 692 C CA . VAL A 1 94 ? -15.966 -15.302 7.177 1.00 97.12 94 VAL A CA 1
ATOM 693 C C . VAL A 1 94 ? -16.829 -14.843 8.347 1.00 97.12 94 VAL A C 1
ATOM 695 O O . VAL A 1 94 ? -16.387 -14.052 9.179 1.00 97.12 94 VAL A O 1
ATOM 698 N N . SER A 1 95 ? -18.059 -15.356 8.425 1.00 97.56 95 SER A N 1
ATOM 699 C CA . SER A 1 95 ? -18.957 -15.093 9.550 1.00 97.56 95 SER A CA 1
ATOM 700 C C . SER A 1 95 ? -18.545 -15.913 10.771 1.00 97.56 95 SER A C 1
ATOM 702 O O . SER A 1 95 ? -18.448 -17.135 10.681 1.00 97.56 95 SER A O 1
ATOM 704 N N . GLN A 1 96 ? -18.360 -15.260 11.917 1.00 97.88 96 GLN A N 1
ATOM 705 C CA . GLN A 1 96 ? -18.011 -15.910 13.182 1.00 97.88 96 GLN A CA 1
ATOM 706 C C . GLN A 1 96 ? -18.372 -15.035 14.389 1.00 97.88 96 GLN A C 1
ATOM 708 O O . GLN A 1 96 ? -18.773 -13.876 14.250 1.00 97.88 96 GLN A O 1
ATOM 713 N N . THR A 1 97 ? -18.222 -15.609 15.580 1.00 98.25 97 THR A N 1
ATOM 714 C CA . THR A 1 97 ? -18.315 -14.888 16.848 1.00 98.25 97 THR A CA 1
ATOM 715 C C . THR A 1 97 ? -16.953 -14.908 17.519 1.00 98.25 97 THR A C 1
ATOM 717 O O . THR A 1 97 ? -16.438 -15.971 17.850 1.00 98.25 97 THR A O 1
ATOM 720 N N . VAL A 1 98 ? -16.385 -13.723 17.709 1.00 97.69 98 VAL A N 1
ATOM 721 C CA . VAL A 1 98 ? -15.103 -13.499 18.387 1.00 97.69 98 VAL A CA 1
ATOM 722 C C . VAL A 1 98 ? -15.353 -12.468 19.474 1.00 97.69 98 VAL A C 1
ATOM 724 O O . VAL A 1 98 ? -16.117 -11.530 19.241 1.00 97.69 98 VAL A O 1
ATOM 727 N N . SER A 1 99 ? -14.732 -12.626 20.643 1.00 97.62 99 SER A N 1
ATOM 728 C CA . SER A 1 99 ? -14.864 -11.639 21.710 1.00 97.62 99 SER A CA 1
ATOM 729 C C . SER A 1 99 ? -13.529 -11.262 22.336 1.00 97.62 99 SER A C 1
ATOM 731 O O . SER A 1 99 ? -12.771 -12.126 22.774 1.00 97.62 99 SER A O 1
ATOM 733 N N . SER A 1 100 ? -13.289 -9.952 22.401 1.00 97.06 100 SER A N 1
ATOM 734 C CA . SER A 1 100 ? -12.200 -9.281 23.107 1.00 97.06 100 SER A CA 1
ATOM 735 C C . SER A 1 100 ? -10.800 -9.830 22.807 1.00 97.06 100 SER A C 1
ATOM 737 O O . SER A 1 100 ? -9.935 -9.877 23.687 1.00 97.06 100 SER A O 1
ATOM 739 N N . GLU A 1 101 ? -10.541 -10.230 21.566 1.00 98.31 101 GLU A N 1
ATOM 740 C CA . GLU A 1 101 ? -9.241 -10.761 21.175 1.00 98.31 101 GLU A CA 1
ATOM 741 C C . GLU A 1 101 ? -8.204 -9.651 21.004 1.00 98.31 101 GLU A C 1
ATOM 743 O O . GLU A 1 101 ? -8.470 -8.637 20.364 1.00 98.31 101 GLU A O 1
ATOM 748 N N . SER A 1 102 ? -6.991 -9.841 21.524 1.00 97.81 102 SER A N 1
ATOM 749 C CA . SER A 1 102 ? -5.915 -8.863 21.345 1.00 97.81 102 SER A CA 1
ATOM 750 C C . SER A 1 102 ? -5.509 -8.741 19.878 1.00 97.81 102 SER A C 1
ATOM 752 O O . SER A 1 102 ? -5.090 -9.714 19.246 1.00 97.81 102 SER A O 1
ATOM 754 N N . VAL A 1 103 ? -5.565 -7.520 19.356 1.00 97.75 103 VAL A N 1
ATOM 755 C CA . VAL A 1 103 ? -5.088 -7.200 18.012 1.00 97.75 103 VAL A CA 1
ATOM 756 C C . VAL A 1 103 ? -3.566 -7.152 18.025 1.00 97.75 103 VAL A C 1
ATOM 758 O O . VAL A 1 103 ? -2.974 -6.513 18.895 1.00 97.75 103 VAL A O 1
ATOM 761 N N . ASN A 1 104 ? -2.928 -7.833 17.071 1.00 97.00 104 ASN A N 1
ATOM 762 C CA . ASN A 1 104 ? -1.473 -7.871 16.906 1.00 97.00 104 ASN A CA 1
ATOM 763 C C . ASN A 1 104 ? -0.730 -8.211 18.215 1.00 97.00 104 ASN A C 1
ATOM 765 O O . ASN A 1 104 ? 0.239 -7.557 18.602 1.00 97.00 104 ASN A O 1
ATOM 769 N N . SER A 1 105 ? -1.234 -9.211 18.947 1.00 95.44 105 SER A N 1
ATOM 770 C CA . SER A 1 105 ? -0.701 -9.622 20.257 1.00 95.44 105 SER A CA 1
ATOM 771 C C . SER A 1 105 ? -0.614 -8.476 21.283 1.00 95.44 105 SER A C 1
ATOM 773 O O . SER A 1 105 ? 0.264 -8.465 22.142 1.00 95.44 105 SER A O 1
ATOM 775 N N . GLY A 1 106 ? -1.502 -7.482 21.177 1.00 93.12 106 GLY A N 1
ATOM 776 C CA . GLY A 1 106 ? -1.550 -6.312 22.056 1.00 93.12 106 GLY A CA 1
ATOM 777 C C . GLY A 1 106 ? -0.559 -5.200 21.696 1.00 93.12 106 GLY A C 1
ATOM 778 O O . GLY A 1 106 ? -0.559 -4.162 22.356 1.00 93.12 106 GLY A O 1
ATOM 779 N N . ALA A 1 107 ? 0.259 -5.367 20.656 1.00 95.25 107 ALA A N 1
ATOM 780 C CA . ALA A 1 107 ? 1.207 -4.357 20.196 1.00 95.25 107 ALA A CA 1
ATOM 781 C C . ALA A 1 107 ? 0.633 -3.502 19.055 1.00 95.25 107 ALA A C 1
ATOM 783 O O . ALA A 1 107 ? -0.203 -3.947 18.271 1.00 95.25 107 ALA A O 1
ATOM 784 N N . ALA A 1 108 ? 1.144 -2.282 18.891 1.00 94.50 108 ALA A N 1
ATOM 785 C CA . ALA A 1 108 ? 0.862 -1.488 17.697 1.00 94.50 108 ALA A CA 1
ATOM 786 C C . ALA A 1 108 ? 1.522 -2.113 16.456 1.00 94.50 108 ALA A C 1
ATOM 788 O O . ALA A 1 108 ? 2.669 -2.559 16.516 1.00 94.50 108 ALA A O 1
ATOM 789 N N . PHE A 1 109 ? 0.818 -2.129 15.322 1.00 94.75 109 PHE A N 1
ATOM 790 C CA . PHE A 1 109 ? 1.388 -2.613 14.064 1.00 94.75 109 PHE A CA 1
ATOM 791 C C . PHE A 1 109 ? 2.256 -1.531 13.416 1.00 94.75 109 PHE A C 1
ATOM 793 O O . PHE A 1 109 ? 1.738 -0.558 12.878 1.00 94.75 109 PHE A O 1
ATOM 800 N N . THR A 1 110 ? 3.573 -1.717 13.449 1.00 94.44 110 THR A N 1
ATOM 801 C CA . THR A 1 110 ? 4.554 -0.830 12.793 1.00 94.44 110 THR A CA 1
ATOM 802 C C . THR A 1 110 ? 5.305 -1.513 11.647 1.00 94.44 110 THR A C 1
ATOM 804 O O . THR A 1 110 ? 6.308 -1.003 11.146 1.00 94.44 110 THR A O 1
ATOM 807 N N . GLY A 1 111 ? 4.825 -2.692 11.240 1.00 93.12 111 GLY A N 1
ATOM 808 C CA . GLY A 1 111 ? 5.402 -3.486 10.166 1.00 93.12 111 GLY A CA 1
ATOM 809 C C . GLY A 1 111 ? 5.052 -2.970 8.770 1.00 93.12 111 GLY A C 1
ATOM 810 O O . GLY A 1 111 ? 4.321 -1.996 8.585 1.00 93.12 111 GLY A O 1
ATOM 811 N N . ASN A 1 112 ? 5.578 -3.676 7.774 1.00 94.81 112 ASN A N 1
ATOM 812 C CA . ASN A 1 112 ? 5.263 -3.451 6.370 1.00 94.81 112 ASN A CA 1
ATOM 813 C C . ASN A 1 112 ? 4.036 -4.271 5.968 1.00 94.81 112 ASN A C 1
ATOM 815 O O . ASN A 1 112 ? 3.956 -5.455 6.293 1.00 94.81 112 ASN A O 1
ATOM 819 N N . ALA A 1 113 ? 3.126 -3.665 5.210 1.00 96.56 113 ALA A N 1
ATOM 820 C CA . ALA A 1 113 ? 2.036 -4.367 4.541 1.00 96.56 113 ALA A CA 1
ATOM 821 C C . ALA A 1 113 ? 2.108 -4.124 3.029 1.00 96.56 113 ALA A C 1
ATOM 823 O O . ALA A 1 113 ? 2.283 -2.987 2.581 1.00 96.56 113 ALA A O 1
ATOM 824 N N . VAL A 1 114 ? 1.967 -5.193 2.243 1.00 96.56 114 VAL A N 1
ATOM 825 C CA . VAL A 1 114 ? 1.841 -5.099 0.784 1.00 96.56 114 VAL A CA 1
ATOM 826 C C . VAL A 1 114 ? 0.466 -4.514 0.476 1.00 96.56 114 VAL A C 1
ATOM 828 O O . VAL A 1 114 ? -0.549 -5.132 0.774 1.00 96.56 114 VAL A O 1
ATOM 831 N N . ILE A 1 115 ? 0.428 -3.313 -0.096 1.00 96.31 115 ILE A N 1
ATOM 832 C CA . ILE A 1 115 ? -0.793 -2.597 -0.488 1.00 96.31 115 ILE A CA 1
ATOM 833 C C . ILE A 1 115 ? -1.367 -3.169 -1.778 1.00 96.31 115 ILE A C 1
ATOM 835 O O . ILE A 1 115 ? -2.584 -3.274 -1.917 1.00 96.31 115 ILE A O 1
ATOM 839 N N . GLY A 1 116 ? -0.501 -3.556 -2.705 1.00 94.69 116 GLY A N 1
ATOM 840 C CA . GLY A 1 116 ? -0.879 -4.187 -3.958 1.00 94.69 116 GLY A CA 1
ATOM 841 C C . GLY A 1 116 ? 0.353 -4.670 -4.703 1.00 94.69 116 GLY A C 1
ATOM 842 O O . GLY A 1 116 ? 1.477 -4.288 -4.385 1.00 94.69 116 GLY A O 1
ATOM 843 N N . SER A 1 117 ? 0.140 -5.500 -5.708 1.00 94.38 117 SER A N 1
ATOM 844 C CA . SER A 1 117 ? 1.201 -6.012 -6.567 1.00 94.38 117 SER A CA 1
ATOM 845 C C . SER A 1 117 ? 0.766 -5.950 -8.019 1.00 94.38 117 SER A C 1
ATOM 847 O O . SER A 1 117 ? -0.428 -5.968 -8.317 1.00 94.38 117 SER A O 1
ATOM 849 N N . ILE A 1 118 ? 1.737 -5.876 -8.920 1.00 93.75 118 ILE A N 1
ATOM 850 C CA . ILE A 1 118 ? 1.495 -5.843 -10.354 1.00 93.75 118 ILE A CA 1
ATOM 851 C C . ILE A 1 118 ? 2.590 -6.604 -11.089 1.00 93.75 118 ILE A C 1
ATOM 853 O O . ILE A 1 118 ? 3.766 -6.519 -10.732 1.00 93.75 118 ILE A O 1
ATOM 857 N N . SER A 1 119 ? 2.209 -7.365 -12.112 1.00 93.12 119 SER A N 1
ATOM 858 C CA . SER A 1 119 ? 3.183 -7.950 -13.028 1.00 93.12 119 SER A CA 1
ATOM 859 C C . SER A 1 119 ? 3.584 -6.888 -14.044 1.00 93.12 119 SER A C 1
ATOM 861 O O . SER A 1 119 ? 2.747 -6.406 -14.809 1.00 93.12 119 SER A O 1
ATOM 863 N N . ILE A 1 120 ? 4.856 -6.495 -14.030 1.00 93.50 120 ILE A N 1
ATOM 864 C CA . ILE A 1 120 ? 5.415 -5.650 -15.079 1.00 93.50 120 ILE A CA 1
ATOM 865 C C . ILE A 1 120 ? 5.872 -6.539 -16.244 1.00 93.50 120 ILE A C 1
ATOM 867 O O . ILE A 1 120 ? 6.389 -7.639 -16.013 1.00 93.50 120 ILE A O 1
ATOM 871 N N . PRO A 1 121 ? 5.681 -6.096 -17.496 1.00 92.25 121 PRO A N 1
ATOM 872 C CA . PRO A 1 121 ? 6.155 -6.834 -18.656 1.00 92.25 121 PRO A CA 1
ATOM 873 C C . PRO A 1 121 ? 7.691 -6.856 -18.723 1.00 92.25 121 PRO A C 1
ATOM 875 O O . PRO A 1 121 ? 8.346 -6.108 -17.992 1.00 92.25 121 PRO A O 1
ATOM 878 N N . PRO A 1 122 ? 8.269 -7.682 -19.617 1.00 93.38 122 PRO A N 1
ATOM 879 C CA . PRO A 1 122 ? 9.693 -7.626 -19.916 1.00 93.38 122 PRO A CA 1
ATOM 880 C C . PRO A 1 122 ? 10.157 -6.209 -20.272 1.00 93.38 122 PRO A C 1
ATOM 882 O O . PRO A 1 122 ? 9.440 -5.469 -20.951 1.00 93.38 122 PRO A O 1
ATOM 885 N N . LEU A 1 123 ? 11.368 -5.867 -19.843 1.00 93.88 123 LEU A N 1
ATOM 886 C CA . LEU A 1 123 ? 12.048 -4.607 -20.117 1.00 93.88 123 LEU A CA 1
ATOM 887 C C . LEU A 1 123 ? 13.322 -4.860 -20.927 1.00 93.88 123 LEU A C 1
ATOM 889 O O . LEU A 1 123 ? 14.013 -5.867 -20.765 1.00 93.88 123 LEU A O 1
ATOM 893 N N . THR A 1 124 ? 13.673 -3.901 -21.768 1.00 94.56 124 THR A N 1
ATOM 894 C CA . THR A 1 124 ? 14.956 -3.823 -22.463 1.00 94.56 124 THR A CA 1
ATOM 895 C C . THR A 1 124 ? 16.068 -3.390 -21.507 1.00 94.56 124 THR A C 1
ATOM 897 O O . THR A 1 124 ? 15.829 -2.971 -20.376 1.00 94.56 124 THR A O 1
ATOM 900 N N . ALA A 1 125 ? 17.318 -3.411 -21.972 1.00 95.56 125 ALA A N 1
ATOM 901 C CA . ALA A 1 125 ? 18.482 -2.950 -21.209 1.00 95.56 125 ALA A CA 1
ATOM 902 C C . ALA A 1 125 ? 18.443 -1.458 -20.799 1.00 95.56 125 ALA A C 1
ATOM 904 O O . ALA A 1 125 ? 19.308 -1.016 -20.039 1.00 95.56 125 ALA A O 1
ATOM 905 N N . SER A 1 126 ? 17.471 -0.689 -21.298 1.00 94.44 126 SER A N 1
ATOM 906 C CA . SER A 1 126 ? 17.233 0.716 -20.944 1.00 94.44 126 SER A CA 1
ATOM 907 C C . SER A 1 126 ? 15.783 0.993 -20.538 1.00 94.44 126 SER A C 1
ATOM 909 O O . SER A 1 126 ? 15.412 2.155 -20.388 1.00 94.44 126 SER A O 1
ATOM 911 N N . GLY A 1 127 ? 14.980 -0.057 -20.345 1.00 93.88 127 GLY A N 1
ATOM 912 C CA . GLY A 1 127 ? 13.596 0.072 -19.911 1.00 93.88 127 GLY A CA 1
ATOM 913 C C . GLY A 1 127 ? 13.488 0.711 -18.530 1.00 93.88 127 GLY A C 1
ATOM 914 O O . GLY A 1 127 ? 14.385 0.592 -17.688 1.00 93.88 127 GLY A O 1
ATOM 915 N N . GLN A 1 128 ? 12.375 1.395 -18.298 1.00 95.19 128 GLN A N 1
ATOM 916 C CA . GLN A 1 128 ? 12.114 2.202 -17.118 1.00 95.19 128 GLN A CA 1
ATOM 917 C C . GLN A 1 128 ? 10.713 1.938 -16.574 1.00 95.19 128 GLN A C 1
ATOM 919 O O . GLN A 1 128 ? 9.743 1.782 -17.309 1.00 95.19 128 GLN A O 1
ATOM 924 N N . VAL A 1 129 ? 10.590 1.975 -15.255 1.00 96.00 129 VAL A N 1
ATOM 925 C CA . VAL A 1 129 ? 9.313 1.958 -14.552 1.00 96.00 129 VAL A CA 1
ATOM 926 C C . VAL A 1 129 ? 9.198 3.215 -13.708 1.00 96.00 129 VAL A C 1
ATOM 928 O O . VAL A 1 129 ? 10.144 3.593 -13.017 1.00 96.00 129 VAL A O 1
ATOM 931 N N . ILE A 1 130 ? 8.032 3.853 -13.750 1.00 94.06 130 ILE A N 1
ATOM 932 C CA . ILE A 1 130 ? 7.674 4.995 -12.909 1.00 94.06 130 ILE A CA 1
ATOM 933 C C . ILE A 1 130 ? 6.400 4.639 -12.148 1.00 94.06 130 ILE A C 1
ATOM 935 O O . ILE A 1 130 ? 5.379 4.333 -12.753 1.00 94.06 130 ILE A O 1
ATOM 939 N N . ALA A 1 131 ? 6.445 4.691 -10.825 1.00 93.56 131 ALA A N 1
ATOM 940 C CA . ALA A 1 131 ? 5.307 4.532 -9.939 1.00 93.56 131 ALA A CA 1
ATOM 941 C C . ALA A 1 131 ? 4.996 5.857 -9.235 1.00 93.56 131 ALA A C 1
ATOM 943 O O . ALA A 1 131 ? 5.865 6.482 -8.626 1.00 93.56 131 ALA A O 1
ATOM 944 N N . ASP A 1 132 ? 3.740 6.273 -9.288 1.00 92.19 132 ASP A N 1
ATOM 945 C CA . ASP A 1 132 ? 3.264 7.506 -8.672 1.00 92.19 132 ASP A CA 1
ATOM 946 C C . ASP A 1 132 ? 2.177 7.171 -7.656 1.00 92.19 132 ASP A C 1
ATOM 948 O O . ASP A 1 132 ? 1.296 6.344 -7.916 1.00 92.19 132 ASP A O 1
ATOM 952 N N . VAL A 1 133 ? 2.269 7.784 -6.479 1.00 92.62 133 VAL A N 1
ATOM 953 C CA . VAL A 1 133 ? 1.354 7.551 -5.365 1.00 92.62 133 VAL A CA 1
ATOM 954 C C . VAL A 1 133 ? 0.883 8.868 -4.798 1.00 92.62 133 VAL A C 1
ATOM 956 O O . VAL A 1 133 ? 1.689 9.697 -4.370 1.00 92.62 133 VAL A O 1
ATOM 959 N N . PHE A 1 134 ? -0.435 8.996 -4.685 1.00 92.81 134 PHE A N 1
ATOM 960 C CA . PHE A 1 134 ? -1.069 10.059 -3.927 1.00 92.81 134 PHE A CA 1
ATOM 961 C C . PHE A 1 134 ? -1.593 9.507 -2.606 1.00 92.81 134 PHE A C 1
ATOM 963 O O . PHE A 1 134 ? -2.451 8.614 -2.573 1.00 92.81 134 PHE A O 1
ATOM 970 N N . ARG A 1 135 ? -1.068 10.038 -1.501 1.00 93.44 135 ARG A N 1
ATOM 971 C CA . ARG A 1 135 ? -1.380 9.544 -0.161 1.00 93.44 135 ARG A CA 1
ATOM 972 C C . ARG A 1 135 ? -1.632 10.659 0.845 1.00 93.44 135 ARG A C 1
ATOM 974 O O . ARG A 1 135 ? -1.200 11.794 0.669 1.00 93.44 135 ARG A O 1
ATOM 981 N N . SER A 1 136 ? -2.310 10.283 1.920 1.00 93.69 136 SER A N 1
ATOM 982 C CA . SER A 1 136 ? -2.478 11.024 3.163 1.00 93.69 136 SER A CA 1
ATOM 983 C C . SER A 1 136 ? -2.024 10.167 4.358 1.00 93.69 136 SER A C 1
ATOM 985 O O . SER A 1 136 ? -1.529 9.048 4.198 1.00 93.69 136 SER A O 1
ATOM 987 N N . GLY A 1 137 ? -2.205 10.673 5.569 1.00 93.81 137 GLY A N 1
ATOM 988 C CA . GLY A 1 137 ? -1.951 9.961 6.812 1.00 93.81 137 GLY A CA 1
ATOM 989 C C . GLY A 1 137 ? -2.406 10.770 8.019 1.00 93.81 137 GLY A C 1
ATOM 990 O O . GLY A 1 137 ? -3.039 11.820 7.871 1.00 93.81 137 GLY A O 1
ATOM 991 N N . GLY A 1 138 ? -2.071 10.301 9.216 1.00 92.56 138 GLY A N 1
ATOM 992 C CA . GLY A 1 138 ? -2.267 11.087 10.429 1.00 92.56 138 GLY A CA 1
ATOM 993 C C . GLY A 1 138 ? -1.269 12.240 10.540 1.00 92.56 138 GLY A C 1
ATOM 994 O O . GLY A 1 138 ? -0.227 12.281 9.882 1.00 92.56 138 GLY A O 1
ATOM 995 N N . THR A 1 139 ? -1.604 13.206 11.393 1.00 91.00 139 THR A N 1
ATOM 996 C CA . THR A 1 139 ? -0.859 14.462 11.570 1.00 91.00 139 THR A CA 1
ATOM 997 C C . THR A 1 139 ? 0.220 14.381 12.650 1.00 91.00 139 THR A C 1
ATOM 999 O O . THR A 1 139 ? 0.796 15.405 13.010 1.00 91.00 139 THR A O 1
ATOM 1002 N N . THR A 1 140 ? 0.470 13.199 13.221 1.00 91.88 140 THR A N 1
ATOM 1003 C CA . THR A 1 140 ? 1.520 13.037 14.234 1.00 91.88 140 THR A CA 1
ATOM 1004 C C . THR A 1 140 ? 2.907 13.001 13.583 1.00 91.88 140 THR A C 1
ATOM 1006 O O . THR A 1 140 ? 3.040 12.857 12.366 1.00 91.88 140 THR A O 1
ATOM 1009 N N . ALA A 1 141 ? 3.954 13.073 14.406 1.00 91.56 141 ALA A N 1
ATOM 1010 C CA . ALA A 1 141 ? 5.340 12.943 13.963 1.00 91.56 141 ALA A CA 1
ATOM 1011 C C . ALA A 1 141 ? 5.721 11.523 13.491 1.00 91.56 141 ALA A C 1
ATOM 1013 O O . ALA A 1 141 ? 6.855 11.321 13.060 1.00 91.56 141 ALA A O 1
ATOM 1014 N N . ALA A 1 142 ? 4.816 10.536 13.570 1.00 92.25 142 ALA A N 1
ATOM 1015 C CA . ALA A 1 142 ? 5.090 9.194 13.075 1.00 92.25 142 ALA A CA 1
ATOM 1016 C C . ALA A 1 142 ? 5.411 9.225 11.579 1.00 92.25 142 ALA A C 1
ATOM 1018 O O . ALA A 1 142 ? 4.756 9.904 10.788 1.00 92.25 142 ALA A O 1
ATOM 1019 N N . SER A 1 143 ? 6.397 8.442 11.182 1.00 91.81 143 SER A N 1
ATOM 1020 C CA . SER A 1 143 ? 6.802 8.298 9.800 1.00 91.81 143 SER A CA 1
ATOM 1021 C C . SER A 1 143 ? 5.791 7.464 9.024 1.00 91.81 143 SER A C 1
ATOM 1023 O O . SER A 1 143 ? 5.457 6.354 9.436 1.00 91.81 143 SER A O 1
ATOM 1025 N N . LYS A 1 144 ? 5.358 7.973 7.867 1.00 91.06 144 LYS A N 1
ATOM 1026 C CA . LYS A 1 144 ? 4.562 7.234 6.879 1.00 91.06 144 LYS A CA 1
ATOM 1027 C C . LYS A 1 144 ? 5.450 6.916 5.689 1.00 91.06 144 LYS A C 1
ATOM 1029 O O . LYS A 1 144 ? 6.055 7.822 5.105 1.00 91.06 144 LYS A O 1
ATOM 1034 N N . GLN A 1 145 ? 5.553 5.641 5.335 1.00 90.25 145 GLN A N 1
ATOM 1035 C CA . GLN A 1 145 ? 6.440 5.188 4.268 1.00 90.25 145 GLN A CA 1
ATOM 1036 C C . GLN A 1 145 ? 5.666 4.458 3.182 1.00 90.25 145 GLN A C 1
ATOM 1038 O O . GLN A 1 145 ? 4.719 3.727 3.452 1.00 90.25 145 GLN A O 1
ATOM 1043 N N . VAL A 1 146 ? 6.116 4.672 1.951 1.00 92.69 146 VAL A N 1
ATOM 1044 C CA . VAL A 1 146 ? 5.729 3.929 0.757 1.00 92.69 146 VAL A CA 1
ATOM 1045 C C . VAL A 1 146 ? 7.006 3.430 0.107 1.00 92.69 146 VAL A C 1
ATOM 1047 O O . VAL A 1 146 ? 7.991 4.166 0.058 1.00 92.69 146 VAL A O 1
ATOM 1050 N N . GLN A 1 147 ? 7.024 2.181 -0.328 1.00 93.38 147 GLN A N 1
ATOM 1051 C CA . GLN A 1 147 ? 8.187 1.583 -0.970 1.00 93.38 147 GLN A CA 1
ATOM 1052 C C . GLN A 1 147 ? 7.757 0.515 -1.971 1.00 93.38 147 GLN A C 1
ATOM 1054 O O . GLN A 1 147 ? 6.624 0.035 -1.926 1.00 93.38 147 GLN A O 1
ATOM 1059 N N . TRP A 1 148 ? 8.681 0.127 -2.843 1.00 95.31 148 TRP A N 1
ATOM 1060 C CA . TRP A 1 148 ? 8.462 -0.912 -3.831 1.00 95.31 148 TRP A CA 1
ATOM 1061 C C . TRP A 1 148 ? 9.544 -1.963 -3.788 1.00 95.31 148 TRP A C 1
ATOM 1063 O O . TRP A 1 148 ? 10.736 -1.643 -3.835 1.00 95.31 148 TRP A O 1
ATOM 1073 N N . ASN A 1 149 ? 9.096 -3.210 -3.793 1.00 96.44 149 ASN A N 1
ATOM 1074 C CA . ASN A 1 149 ? 9.956 -4.350 -4.028 1.00 96.44 149 ASN A CA 1
ATOM 1075 C C . ASN A 1 149 ? 9.776 -4.834 -5.463 1.00 96.44 149 ASN A C 1
ATOM 1077 O O . ASN A 1 149 ? 8.659 -4.930 -5.959 1.00 96.44 149 ASN A O 1
ATOM 1081 N N . HIS A 1 150 ? 10.873 -5.173 -6.121 1.00 96.56 150 HIS A N 1
ATOM 1082 C CA . HIS A 1 150 ? 10.896 -5.806 -7.429 1.00 96.56 150 HIS A CA 1
ATOM 1083 C C . HIS A 1 150 ? 11.573 -7.162 -7.279 1.00 96.56 150 HIS A C 1
ATOM 1085 O O . HIS A 1 150 ? 12.654 -7.254 -6.696 1.00 96.56 150 HIS A O 1
ATOM 1091 N N . GLY A 1 151 ? 10.889 -8.234 -7.690 1.00 94.19 151 GLY A N 1
ATOM 1092 C CA . GLY A 1 151 ? 11.373 -9.604 -7.472 1.00 94.19 151 GLY A CA 1
ATOM 1093 C C . GLY A 1 151 ? 11.687 -9.921 -5.999 1.00 94.19 151 GLY A C 1
ATOM 1094 O O . GLY A 1 151 ? 12.641 -10.641 -5.717 1.00 94.19 151 GLY A O 1
ATOM 1095 N N . GLY A 1 152 ? 10.944 -9.326 -5.058 1.00 92.25 152 GLY A N 1
ATOM 1096 C CA . GLY A 1 152 ? 11.150 -9.479 -3.611 1.00 92.25 152 GLY A CA 1
ATOM 1097 C C . GLY A 1 152 ? 12.258 -8.607 -3.001 1.00 92.25 152 GLY A C 1
ATOM 1098 O O . GLY A 1 152 ? 12.428 -8.614 -1.784 1.00 92.25 152 GLY A O 1
ATOM 1099 N N . SER A 1 153 ? 12.989 -7.826 -3.803 1.00 93.12 153 SER A N 1
ATOM 1100 C CA . SER A 1 153 ? 14.054 -6.930 -3.330 1.00 93.12 153 SER A CA 1
ATOM 1101 C C . SER A 1 153 ? 13.630 -5.468 -3.396 1.00 93.12 153 SER A C 1
ATOM 1103 O O . SER A 1 153 ? 13.033 -5.038 -4.378 1.00 93.12 153 SER A O 1
ATOM 1105 N N . LEU A 1 154 ? 13.956 -4.679 -2.371 1.00 94.25 154 LEU A N 1
ATOM 1106 C CA . LEU A 1 154 ? 13.662 -3.246 -2.350 1.00 94.25 154 LEU A CA 1
ATOM 1107 C C . LEU A 1 154 ? 14.363 -2.522 -3.512 1.00 94.25 154 LEU A C 1
ATOM 1109 O O . LEU A 1 154 ? 15.585 -2.592 -3.622 1.00 94.25 154 LEU A O 1
ATOM 1113 N N . ILE A 1 155 ? 13.601 -1.790 -4.330 1.00 95.69 155 ILE A N 1
ATOM 1114 C CA . ILE A 1 155 ? 14.135 -1.050 -5.485 1.00 95.69 155 ILE A CA 1
ATOM 1115 C C . ILE A 1 155 ? 13.768 0.438 -5.488 1.00 95.69 155 ILE A C 1
ATOM 1117 O O . ILE A 1 155 ? 14.471 1.246 -6.085 1.00 95.69 155 ILE A O 1
ATOM 1121 N N . MET A 1 156 ? 12.686 0.840 -4.819 1.00 93.31 156 MET A N 1
ATOM 1122 C CA . MET A 1 156 ? 12.305 2.252 -4.721 1.00 93.31 156 MET A CA 1
ATOM 1123 C C . MET A 1 156 ? 11.770 2.555 -3.327 1.00 93.31 156 MET A C 1
ATOM 1125 O O . MET A 1 156 ? 10.829 1.911 -2.867 1.00 93.31 156 MET A O 1
ATOM 1129 N N . LYS A 1 157 ? 12.351 3.545 -2.650 1.00 89.81 157 LYS A N 1
ATOM 1130 C CA . LYS A 1 157 ? 11.872 4.038 -1.355 1.00 89.81 157 LYS A CA 1
ATOM 1131 C C . LYS A 1 157 ? 12.355 5.465 -1.116 1.00 89.81 157 LYS A C 1
ATOM 1133 O O . LYS A 1 157 ? 13.545 5.727 -1.287 1.00 89.81 157 LYS A O 1
ATOM 1138 N N . PRO A 1 158 ? 11.481 6.401 -0.714 1.00 81.94 158 PRO A N 1
ATOM 1139 C CA . PRO A 1 158 ? 11.918 7.748 -0.389 1.00 81.94 158 PRO A CA 1
ATOM 1140 C C . PRO A 1 158 ? 12.967 7.731 0.739 1.00 81.94 158 PRO A C 1
ATOM 1142 O O . PRO A 1 158 ? 12.747 7.063 1.754 1.00 81.94 158 PRO A O 1
ATOM 1145 N N . PRO A 1 159 ? 14.087 8.468 0.601 1.00 66.62 159 PRO A N 1
ATOM 1146 C CA . PRO A 1 159 ? 15.204 8.449 1.557 1.00 66.62 159 PRO A CA 1
ATOM 1147 C C . PRO A 1 159 ? 14.813 8.961 2.946 1.00 66.62 159 PRO A C 1
ATOM 1149 O O . PRO A 1 159 ? 15.374 8.539 3.955 1.00 66.62 159 PRO A O 1
ATOM 1152 N N . ALA A 1 160 ? 13.849 9.881 2.996 1.00 65.69 160 ALA A N 1
ATOM 1153 C CA . ALA A 1 160 ? 13.275 10.395 4.222 1.00 65.69 160 ALA A CA 1
ATOM 1154 C C . ALA A 1 160 ? 11.832 9.914 4.314 1.00 65.69 160 ALA A C 1
ATOM 1156 O O . ALA A 1 160 ? 10.976 10.252 3.494 1.00 65.69 160 ALA A O 1
ATOM 1157 N N . SER A 1 161 ? 11.549 9.135 5.349 1.00 66.50 161 SER A N 1
ATOM 1158 C CA . SER A 1 161 ? 10.176 8.925 5.755 1.00 66.50 161 SER A CA 1
ATOM 1159 C C . SER A 1 161 ? 9.600 10.240 6.247 1.00 66.50 161 SER A C 1
ATOM 1161 O O . SER A 1 161 ? 10.187 10.870 7.124 1.00 66.50 161 SER A O 1
ATOM 1163 N N . THR A 1 162 ? 8.478 10.658 5.681 1.00 75.56 162 THR A N 1
ATOM 1164 C CA . THR A 1 162 ? 7.876 11.936 6.043 1.00 75.56 162 THR A CA 1
ATOM 1165 C C . THR A 1 162 ? 6.778 11.734 7.079 1.00 75.56 162 THR A C 1
ATOM 1167 O O . THR A 1 162 ? 5.978 10.796 6.987 1.00 75.56 162 THR A O 1
ATOM 1170 N N . ALA A 1 163 ? 6.757 12.624 8.069 1.00 83.62 163 ALA A N 1
ATOM 1171 C CA . ALA A 1 163 ? 5.627 12.789 8.974 1.00 83.62 163 ALA A CA 1
ATOM 1172 C C . ALA A 1 163 ? 4.458 13.514 8.288 1.00 83.62 163 ALA A C 1
ATOM 1174 O O . ALA A 1 163 ? 3.332 13.459 8.782 1.00 83.62 163 ALA A O 1
ATOM 1175 N N . SER A 1 164 ? 4.710 14.163 7.141 1.00 87.19 164 SER A N 1
ATOM 1176 C CA . SER A 1 164 ? 3.681 14.859 6.382 1.00 87.19 164 SER A CA 1
ATOM 1177 C C . SER A 1 164 ? 2.590 13.875 5.958 1.00 87.19 164 SER A C 1
ATOM 1179 O O . SER A 1 164 ? 2.889 12.848 5.327 1.00 87.19 164 SER A O 1
ATOM 1181 N N . PRO A 1 165 ? 1.322 14.183 6.281 1.00 86.06 165 PRO A N 1
ATOM 1182 C CA . PRO A 1 165 ? 0.209 13.329 5.915 1.00 86.06 165 PRO A CA 1
ATOM 1183 C C . PRO A 1 165 ? 0.050 13.313 4.395 1.00 86.06 165 PRO A C 1
ATOM 1185 O O . PRO A 1 165 ? 0.202 12.259 3.781 1.00 86.06 165 PRO A O 1
ATOM 1188 N N . PHE A 1 166 ? -0.184 14.480 3.792 1.00 90.12 166 PHE A N 1
ATOM 1189 C CA . PHE A 1 166 ? -0.457 14.639 2.365 1.00 90.12 166 PHE A CA 1
ATOM 1190 C C . PHE A 1 166 ? 0.826 14.832 1.575 1.00 90.12 166 PHE A C 1
ATOM 1192 O O . PHE A 1 166 ? 1.492 15.849 1.747 1.00 90.12 166 PHE A O 1
ATOM 1199 N N . VAL A 1 167 ? 1.135 13.872 0.707 1.00 90.44 167 VAL A N 1
ATOM 1200 C CA . VAL A 1 167 ? 2.267 13.957 -0.220 1.00 90.44 167 VAL A CA 1
ATOM 1201 C C . VAL A 1 167 ? 1.976 13.194 -1.506 1.00 90.44 167 VAL A C 1
ATOM 1203 O O . VAL A 1 167 ? 1.230 12.204 -1.510 1.00 90.44 167 VAL A O 1
ATOM 1206 N N . ARG A 1 168 ? 2.634 13.612 -2.585 1.00 91.19 168 ARG A N 1
ATOM 1207 C CA . ARG A 1 168 ? 2.790 12.823 -3.805 1.00 91.19 168 ARG A CA 1
ATOM 1208 C C . ARG A 1 168 ? 4.185 12.211 -3.824 1.00 91.19 168 ARG A C 1
ATOM 1210 O O . ARG A 1 168 ? 5.183 12.914 -3.688 1.00 91.19 168 ARG A O 1
ATOM 1217 N N . SER A 1 169 ? 4.267 10.898 -4.002 1.00 89.81 169 SER A N 1
ATOM 1218 C CA . SER A 1 169 ? 5.542 10.195 -4.140 1.00 89.81 169 SER A CA 1
ATOM 1219 C C . SER A 1 169 ? 5.714 9.706 -5.569 1.00 89.81 169 SER A C 1
ATOM 1221 O O . SER A 1 169 ? 4.842 9.013 -6.086 1.00 89.81 169 SER A O 1
ATOM 1223 N N . GLN A 1 170 ? 6.840 10.059 -6.186 1.00 90.19 170 GLN A N 1
ATOM 1224 C CA . GLN A 1 170 ? 7.224 9.581 -7.510 1.00 90.19 170 GLN A CA 1
ATOM 1225 C C . GLN A 1 170 ? 8.453 8.699 -7.368 1.00 90.19 170 GLN A C 1
ATOM 1227 O O . GLN A 1 170 ? 9.479 9.099 -6.828 1.00 90.19 170 GLN A O 1
ATOM 1232 N N . ASN A 1 171 ? 8.332 7.470 -7.823 1.00 91.44 171 ASN A N 1
ATOM 1233 C CA . ASN A 1 171 ? 9.279 6.398 -7.594 1.00 91.44 171 ASN A CA 1
ATOM 1234 C C . ASN A 1 171 ? 9.642 5.860 -8.963 1.00 91.44 171 ASN A C 1
ATOM 1236 O O . ASN A 1 171 ? 8.757 5.681 -9.792 1.00 91.44 171 ASN A O 1
ATOM 1240 N N . SER A 1 172 ? 10.915 5.639 -9.246 1.00 93.81 172 SER A N 1
ATOM 1241 C CA . SER A 1 172 ? 11.281 5.061 -10.532 1.00 93.81 172 SER A CA 1
ATOM 1242 C C . SER A 1 172 ? 12.488 4.162 -10.429 1.00 93.81 172 SER A C 1
ATOM 1244 O O . SER A 1 172 ? 13.352 4.370 -9.581 1.00 93.81 172 SER A O 1
ATOM 1246 N N . PHE A 1 173 ? 12.559 3.183 -11.318 1.00 96.31 173 PHE A N 1
ATOM 1247 C CA . PHE A 1 173 ? 13.792 2.466 -11.586 1.00 96.31 173 PHE A CA 1
ATOM 1248 C C . PHE A 1 173 ? 13.977 2.295 -13.084 1.00 96.31 173 PHE A C 1
ATOM 1250 O O . PHE A 1 173 ? 13.009 2.297 -13.842 1.00 96.31 173 PHE A O 1
ATOM 1257 N N . ALA A 1 174 ? 15.224 2.148 -13.506 1.00 96.94 174 ALA A N 1
ATOM 1258 C CA . ALA A 1 174 ? 15.563 1.837 -14.882 1.00 96.94 174 ALA A CA 1
ATOM 1259 C C . ALA A 1 174 ? 16.637 0.759 -14.935 1.00 96.94 174 ALA A C 1
ATOM 1261 O O . ALA A 1 174 ? 17.502 0.682 -14.055 1.00 96.94 174 ALA A O 1
ATOM 1262 N N . ASN A 1 175 ? 16.592 -0.045 -15.990 1.00 97.31 175 ASN A N 1
ATOM 1263 C CA . ASN A 1 175 ? 17.708 -0.888 -16.375 1.00 97.31 175 ASN A CA 1
ATOM 1264 C C . ASN A 1 175 ? 18.866 -0.023 -16.885 1.00 97.31 175 ASN A C 1
ATOM 1266 O O . ASN A 1 175 ? 18.663 0.980 -17.570 1.00 97.31 175 ASN A O 1
ATOM 1270 N N . VAL A 1 176 ? 20.097 -0.413 -16.552 1.00 96.69 176 VAL A N 1
ATOM 1271 C CA . VAL A 1 176 ? 21.308 0.347 -16.885 1.00 96.69 176 VAL A CA 1
ATOM 1272 C C . VAL A 1 176 ? 22.276 -0.529 -17.669 1.00 96.69 176 VAL A C 1
ATOM 1274 O O . VAL A 1 176 ? 23.230 -1.089 -17.123 1.00 96.69 176 VAL A O 1
ATOM 1277 N N . GLY A 1 177 ? 22.017 -0.647 -18.971 1.00 95.50 177 GLY A N 1
ATOM 1278 C CA . GLY A 1 177 ? 22.870 -1.360 -19.927 1.00 95.50 177 GLY A CA 1
ATOM 1279 C C . GLY A 1 177 ? 22.740 -2.885 -19.888 1.00 95.50 177 GLY A C 1
ATOM 1280 O O . GLY A 1 177 ? 23.412 -3.562 -20.660 1.00 95.50 177 GLY A O 1
ATOM 1281 N N . ALA A 1 178 ? 21.878 -3.430 -19.025 1.00 95.81 178 ALA A N 1
ATOM 1282 C CA . ALA A 1 178 ? 21.538 -4.849 -18.954 1.00 95.81 178 ALA A CA 1
ATOM 1283 C C . ALA A 1 178 ? 20.152 -5.042 -18.317 1.00 95.81 178 ALA A C 1
ATOM 1285 O O . ALA A 1 178 ? 19.723 -4.217 -17.511 1.00 95.81 178 ALA A O 1
ATOM 1286 N N . THR A 1 179 ? 19.468 -6.145 -18.634 1.00 95.94 179 THR A N 1
ATOM 1287 C CA . THR A 1 179 ? 18.133 -6.476 -18.089 1.00 95.94 179 THR A CA 1
ATOM 1288 C C . THR A 1 179 ? 18.159 -6.932 -16.629 1.00 95.94 179 THR A C 1
ATOM 1290 O O . THR A 1 179 ? 17.111 -7.061 -16.007 1.00 95.94 179 THR A O 1
ATOM 1293 N N . ASN A 1 180 ? 19.337 -7.172 -16.062 1.00 95.75 180 ASN A N 1
ATOM 1294 C CA . ASN A 1 180 ? 19.538 -7.605 -14.680 1.00 95.75 180 ASN A CA 1
ATOM 1295 C C . ASN A 1 180 ? 20.371 -6.603 -13.870 1.00 95.75 180 ASN A C 1
ATOM 1297 O O . ASN A 1 180 ? 21.076 -6.985 -12.937 1.00 95.75 180 ASN A O 1
ATOM 1301 N N . LYS A 1 181 ? 20.342 -5.326 -14.256 1.00 96.88 181 LYS A N 1
ATOM 1302 C CA . LYS A 1 181 ? 21.030 -4.251 -13.546 1.00 96.88 181 LYS A CA 1
ATOM 1303 C C . LYS A 1 181 ? 20.121 -3.041 -13.475 1.00 96.88 181 LYS A C 1
ATOM 1305 O O . LYS A 1 181 ? 20.022 -2.290 -14.442 1.00 96.88 181 LYS A O 1
ATOM 1310 N N . GLN A 1 182 ? 19.492 -2.844 -12.324 1.00 97.12 182 GLN A N 1
ATOM 1311 C CA . GLN A 1 182 ? 18.589 -1.723 -12.095 1.00 97.12 182 GLN A CA 1
ATOM 1312 C C . GLN A 1 182 ? 19.232 -0.654 -11.215 1.00 97.12 182 GLN A C 1
ATOM 1314 O O . GLN A 1 182 ? 19.976 -0.964 -10.282 1.00 97.12 182 GLN A O 1
ATOM 1319 N N . VAL A 1 183 ? 18.876 0.601 -11.472 1.00 95.94 183 VAL A N 1
ATOM 1320 C CA . VAL A 1 183 ? 19.048 1.714 -10.534 1.00 95.94 183 VAL A CA 1
ATOM 1321 C C . VAL A 1 183 ? 17.671 2.303 -10.273 1.00 95.94 183 VAL A C 1
ATOM 1323 O O . VAL A 1 183 ? 16.993 2.722 -11.210 1.00 95.94 183 VAL A O 1
ATOM 1326 N N . GLY A 1 184 ? 17.258 2.318 -9.011 1.00 95.12 184 GLY A N 1
ATOM 1327 C CA . GLY A 1 184 ? 15.985 2.868 -8.569 1.00 95.12 184 GLY A CA 1
ATOM 1328 C C . GLY A 1 184 ? 16.150 3.999 -7.570 1.00 95.12 184 GLY A C 1
ATOM 1329 O O . GLY A 1 184 ? 17.143 4.072 -6.851 1.00 95.12 184 GLY A O 1
ATOM 1330 N N . TYR A 1 185 ? 15.186 4.910 -7.545 1.00 91.81 185 TYR A N 1
ATOM 1331 C CA . TYR A 1 185 ? 15.116 6.013 -6.599 1.00 91.81 185 TYR A CA 1
ATOM 1332 C C . TYR A 1 185 ? 13.674 6.473 -6.395 1.00 91.81 185 TYR A C 1
ATOM 1334 O O . TYR A 1 185 ? 12.750 6.065 -7.100 1.00 91.81 185 TYR A O 1
ATOM 1342 N N . ALA A 1 186 ? 13.478 7.339 -5.408 1.00 89.44 186 ALA A N 1
ATOM 1343 C CA . ALA A 1 186 ? 12.169 7.857 -5.057 1.00 89.44 186 ALA A CA 1
ATOM 1344 C C . ALA A 1 186 ? 12.243 9.286 -4.540 1.00 89.44 186 ALA A C 1
ATOM 1346 O O . ALA A 1 186 ? 13.089 9.598 -3.699 1.00 89.44 186 ALA A O 1
ATOM 1347 N N . THR A 1 187 ? 11.318 10.119 -4.998 1.00 87.12 187 THR A N 1
ATOM 1348 C CA . THR A 1 187 ? 11.143 11.513 -4.602 1.00 87.12 187 THR A CA 1
ATOM 1349 C C . THR A 1 187 ? 9.790 11.710 -3.919 1.00 87.12 187 THR A C 1
ATOM 1351 O O . THR A 1 187 ? 8.849 10.915 -4.056 1.00 87.12 187 THR A O 1
ATOM 1354 N N . ILE A 1 188 ? 9.699 12.792 -3.149 1.00 87.31 188 ILE A N 1
ATOM 1355 C CA . ILE A 1 188 ? 8.461 13.279 -2.541 1.00 87.31 188 ILE A CA 1
ATOM 1356 C C . ILE A 1 188 ? 8.281 14.731 -2.975 1.00 87.31 188 ILE A C 1
ATOM 1358 O O . ILE A 1 188 ? 9.213 15.528 -2.855 1.00 87.31 188 ILE A O 1
ATOM 1362 N N . ASP A 1 189 ? 7.101 15.050 -3.507 1.00 86.31 189 ASP A N 1
ATOM 1363 C CA . ASP A 1 189 ? 6.692 16.394 -3.931 1.00 86.31 189 ASP A CA 1
ATOM 1364 C C . ASP A 1 189 ? 7.729 17.100 -4.830 1.00 86.31 189 ASP A C 1
ATOM 1366 O O . ASP A 1 189 ? 7.984 18.294 -4.707 1.00 86.31 189 ASP A O 1
ATOM 1370 N N . GLY A 1 190 ? 8.373 16.341 -5.728 1.00 80.44 190 GLY A N 1
ATOM 1371 C CA . GLY A 1 190 ? 9.377 16.859 -6.669 1.00 80.44 190 GLY A CA 1
ATOM 1372 C C . GLY A 1 190 ? 10.736 17.206 -6.047 1.00 80.44 190 GLY A C 1
ATOM 1373 O O . GLY A 1 190 ? 11.590 17.775 -6.723 1.00 80.44 190 GLY A O 1
ATOM 1374 N N . THR A 1 191 ? 10.963 16.860 -4.779 1.00 81.88 191 THR A N 1
ATOM 1375 C CA . THR A 1 191 ? 12.234 17.121 -4.092 1.00 81.88 191 THR A CA 1
ATOM 1376 C C . THR A 1 191 ? 13.308 16.128 -4.533 1.00 81.88 191 THR A C 1
ATOM 1378 O O . THR A 1 191 ? 13.046 14.929 -4.631 1.00 81.88 191 THR A O 1
ATOM 1381 N N . ALA A 1 192 ? 14.529 16.616 -4.766 1.00 75.69 192 ALA A N 1
ATOM 1382 C CA . ALA A 1 192 ? 15.660 15.781 -5.156 1.00 75.69 192 ALA A CA 1
ATOM 1383 C C . ALA A 1 192 ? 16.021 14.738 -4.082 1.00 75.69 192 ALA A C 1
ATOM 1385 O O . ALA A 1 192 ? 15.970 14.998 -2.879 1.00 75.69 192 ALA A O 1
ATOM 1386 N N . THR A 1 193 ? 16.446 13.565 -4.544 1.00 74.31 193 THR A N 1
ATOM 1387 C CA . THR A 1 193 ? 16.867 12.439 -3.704 1.00 74.31 193 THR A CA 1
ATOM 1388 C C . THR A 1 193 ? 18.381 12.440 -3.550 1.00 74.31 193 THR A C 1
ATOM 1390 O O . THR A 1 193 ? 19.112 12.553 -4.532 1.00 74.31 193 THR A O 1
ATOM 1393 N N . THR A 1 194 ? 18.870 12.304 -2.319 1.00 70.81 194 THR A N 1
ATOM 1394 C CA . THR A 1 194 ? 20.298 12.100 -2.037 1.00 70.81 194 THR A CA 1
ATOM 1395 C C . THR A 1 194 ? 20.644 10.607 -2.077 1.00 70.81 194 THR A C 1
ATOM 1397 O O . THR A 1 194 ? 19.755 9.757 -2.117 1.00 70.81 194 THR A O 1
ATOM 1400 N N . GLY A 1 195 ? 21.938 10.263 -2.077 1.00 65.19 195 GLY A N 1
ATOM 1401 C CA . GLY A 1 195 ? 22.417 8.890 -2.315 1.00 65.19 195 GLY A CA 1
ATOM 1402 C C . GLY A 1 195 ? 21.823 7.793 -1.414 1.00 65.19 195 GLY A C 1
ATOM 1403 O O . GLY A 1 195 ? 21.813 6.638 -1.818 1.00 65.19 195 GLY A O 1
ATOM 1404 N N . SER A 1 196 ? 21.267 8.129 -0.244 1.00 65.06 196 SER A N 1
ATOM 1405 C CA . SER A 1 196 ? 20.563 7.178 0.634 1.00 65.06 196 SER A CA 1
ATOM 1406 C C . SER A 1 196 ? 19.205 6.700 0.099 1.00 65.06 196 SER A C 1
ATOM 1408 O O . SER A 1 196 ? 18.633 5.768 0.658 1.00 65.06 196 SER A O 1
ATOM 1410 N N . GLY A 1 197 ? 18.682 7.324 -0.959 1.00 70.69 197 GLY A N 1
ATOM 1411 C CA . GLY A 1 197 ? 17.440 6.934 -1.629 1.00 70.69 197 GLY A CA 1
ATOM 1412 C C . GLY A 1 197 ? 17.656 6.301 -2.999 1.00 70.69 197 GLY A C 1
ATOM 1413 O O . GLY A 1 197 ? 16.698 6.227 -3.763 1.00 70.69 197 GLY A O 1
ATOM 1414 N N . VAL A 1 198 ? 18.892 5.896 -3.320 1.00 86.12 198 VAL A N 1
ATOM 1415 C CA . VAL A 1 198 ? 19.222 5.137 -4.532 1.00 86.12 198 VAL A CA 1
ATOM 1416 C C . VAL A 1 198 ? 19.389 3.664 -4.172 1.00 86.12 198 VAL A C 1
ATOM 1418 O O . VAL A 1 198 ? 20.148 3.320 -3.268 1.00 86.12 198 VAL A O 1
ATOM 1421 N N . TYR A 1 199 ? 18.707 2.792 -4.905 1.00 92.62 199 TYR A N 1
ATOM 1422 C CA . TYR A 1 199 ? 18.730 1.345 -4.723 1.00 92.62 199 TYR A CA 1
ATOM 1423 C C . TYR A 1 199 ? 19.238 0.671 -5.990 1.00 92.62 199 TYR A C 1
ATOM 1425 O O . TYR A 1 199 ? 18.946 1.108 -7.104 1.00 92.62 199 TYR A O 1
ATOM 1433 N N . LEU A 1 200 ? 20.005 -0.400 -5.817 1.00 94.38 200 LEU A N 1
ATOM 1434 C CA . LEU A 1 200 ? 20.518 -1.206 -6.916 1.00 94.38 200 LEU A CA 1
ATOM 1435 C C . LEU A 1 200 ? 19.772 -2.535 -6.939 1.00 94.38 200 LEU A C 1
ATOM 1437 O O . LEU A 1 200 ? 19.629 -3.179 -5.901 1.00 94.38 200 LEU A O 1
ATOM 1441 N N . GLY A 1 201 ? 19.312 -2.930 -8.121 1.00 94.25 201 GLY A N 1
ATOM 1442 C CA . GLY A 1 201 ? 18.621 -4.196 -8.337 1.00 94.25 201 GLY A CA 1
ATOM 1443 C C . GLY A 1 201 ? 19.399 -5.116 -9.267 1.00 94.25 201 GLY A C 1
ATOM 1444 O O . GLY A 1 201 ? 20.191 -4.661 -10.098 1.00 94.25 201 GLY A O 1
ATOM 1445 N N . THR A 1 202 ? 19.144 -6.414 -9.120 1.00 96.44 202 THR A N 1
ATOM 1446 C CA . THR A 1 202 ? 19.695 -7.474 -9.976 1.00 96.44 202 THR A CA 1
ATOM 1447 C C . THR A 1 202 ? 18.617 -8.413 -10.520 1.00 96.44 202 THR A C 1
ATOM 1449 O O . THR A 1 202 ? 18.902 -9.561 -10.858 1.00 96.44 202 THR A O 1
ATOM 1452 N N . VAL A 1 203 ? 17.359 -7.972 -10.540 1.00 96.75 203 VAL A N 1
ATOM 1453 C CA . VAL A 1 203 ? 16.226 -8.797 -10.981 1.00 96.75 203 VAL A CA 1
ATOM 1454 C C . VAL A 1 203 ? 16.290 -8.937 -12.492 1.00 96.75 203 VAL A C 1
ATOM 1456 O O . VAL A 1 203 ? 16.448 -7.939 -13.188 1.00 96.75 203 VAL A O 1
ATOM 1459 N N . ASP A 1 204 ? 16.157 -10.152 -13.018 1.00 95.75 204 ASP A N 1
ATOM 1460 C CA . ASP A 1 204 ? 16.075 -10.341 -14.463 1.00 95.75 204 ASP A CA 1
ATOM 1461 C C . ASP A 1 204 ? 14.728 -9.836 -14.995 1.00 95.75 204 ASP A C 1
ATOM 1463 O O . ASP A 1 204 ? 13.668 -10.379 -14.689 1.00 95.75 204 ASP A O 1
ATOM 1467 N N . THR A 1 205 ? 14.786 -8.774 -15.791 1.00 96.25 205 THR A N 1
ATOM 1468 C CA . THR A 1 205 ? 13.626 -8.158 -16.448 1.00 96.25 205 THR A CA 1
ATOM 1469 C C . THR A 1 205 ? 13.492 -8.553 -17.911 1.00 96.25 205 THR A C 1
ATOM 1471 O O . THR A 1 205 ? 12.622 -8.028 -18.595 1.00 96.25 205 THR A O 1
ATOM 1474 N N . SER A 1 206 ? 14.299 -9.494 -18.414 1.00 94.56 206 SER A N 1
ATOM 1475 C CA . SER A 1 206 ? 14.080 -10.061 -19.756 1.00 94.56 206 SER A CA 1
ATOM 1476 C C . SER A 1 206 ? 12.780 -10.876 -19.844 1.00 94.56 206 SER A C 1
ATOM 1478 O O . SER A 1 206 ? 12.303 -11.194 -20.933 1.00 94.56 206 SER A O 1
ATOM 1480 N N . VAL A 1 207 ? 12.176 -11.164 -18.690 1.00 93.44 207 VAL A N 1
ATOM 1481 C CA . VAL A 1 207 ? 10.871 -11.796 -18.517 1.00 93.44 207 VAL A CA 1
ATOM 1482 C C . VAL A 1 207 ? 9.962 -10.914 -17.657 1.00 93.44 207 VAL A C 1
ATOM 1484 O O . VAL A 1 207 ? 10.417 -9.988 -16.980 1.00 93.44 207 VAL A O 1
ATOM 1487 N N . ALA A 1 208 ? 8.658 -11.200 -17.675 1.00 93.75 208 ALA A N 1
ATOM 1488 C CA . ALA A 1 208 ? 7.713 -10.532 -16.788 1.00 93.75 208 ALA A CA 1
ATOM 1489 C C . ALA A 1 208 ? 8.106 -10.761 -15.321 1.00 93.75 208 ALA A C 1
ATOM 1491 O O . ALA A 1 208 ? 8.510 -11.859 -14.935 1.00 93.75 208 ALA A O 1
ATOM 1492 N N . SER A 1 209 ? 7.983 -9.725 -14.497 1.00 94.06 209 SER A N 1
ATOM 1493 C CA . SER A 1 209 ? 8.424 -9.760 -13.100 1.00 94.06 209 SER A CA 1
ATOM 1494 C C . SER A 1 209 ? 7.423 -9.062 -12.185 1.00 94.06 209 SER A C 1
ATOM 1496 O O . SER A 1 209 ? 6.592 -8.273 -12.632 1.00 94.06 209 SER A O 1
ATOM 1498 N N . LEU A 1 210 ? 7.449 -9.401 -10.895 1.00 95.50 210 LEU A N 1
ATOM 1499 C CA . LEU A 1 210 ? 6.519 -8.844 -9.915 1.00 95.50 210 LEU A CA 1
ATOM 1500 C C . LEU A 1 210 ? 7.076 -7.551 -9.317 1.00 95.50 210 LEU A C 1
ATOM 1502 O O . LEU A 1 210 ? 8.212 -7.526 -8.834 1.00 95.50 210 LEU A O 1
ATOM 1506 N N . LEU A 1 211 ? 6.248 -6.511 -9.308 1.00 96.38 211 LEU A N 1
ATOM 1507 C CA . LEU A 1 211 ? 6.468 -5.271 -8.581 1.00 96.38 211 LEU A CA 1
ATOM 1508 C C . LEU A 1 211 ? 5.421 -5.155 -7.466 1.00 96.38 211 LEU A C 1
ATOM 1510 O O . LEU A 1 211 ? 4.218 -5.152 -7.722 1.00 96.38 211 LEU A O 1
ATOM 1514 N N . GLU A 1 212 ? 5.873 -5.047 -6.225 1.00 96.44 212 GLU A N 1
ATOM 1515 C CA . GLU A 1 212 ? 5.027 -4.963 -5.036 1.00 96.44 212 GLU A CA 1
ATOM 1516 C C . GLU A 1 212 ? 5.084 -3.557 -4.458 1.00 96.44 212 GLU A C 1
ATOM 1518 O O . GLU A 1 212 ? 6.165 -3.028 -4.217 1.00 96.44 212 GLU A O 1
ATOM 1523 N N . PHE A 1 213 ? 3.922 -2.967 -4.200 1.00 95.94 213 PHE A N 1
ATOM 1524 C CA . PHE A 1 213 ? 3.768 -1.694 -3.516 1.00 95.94 213 PHE A CA 1
ATOM 1525 C C . PHE A 1 213 ? 3.483 -1.939 -2.035 1.00 95.94 213 PHE A C 1
ATOM 1527 O O . PHE A 1 213 ? 2.534 -2.634 -1.680 1.00 95.94 213 PHE A O 1
ATOM 1534 N N . ILE A 1 214 ? 4.302 -1.364 -1.161 1.00 95.94 214 ILE A N 1
ATOM 1535 C CA . ILE A 1 214 ? 4.322 -1.625 0.277 1.00 95.94 214 ILE A CA 1
ATOM 1536 C C . ILE A 1 214 ? 4.174 -0.307 1.035 1.00 95.94 214 ILE A C 1
ATOM 1538 O O . ILE A 1 214 ? 4.739 0.713 0.636 1.00 95.94 214 ILE A O 1
ATOM 1542 N N . GLY A 1 215 ? 3.464 -0.335 2.162 1.00 94.94 215 GLY A N 1
ATOM 1543 C CA . GLY A 1 215 ? 3.388 0.794 3.084 1.00 94.94 215 GLY A CA 1
ATOM 1544 C C . GLY A 1 215 ? 3.631 0.412 4.539 1.00 94.94 215 GLY A C 1
ATOM 1545 O O . GLY A 1 215 ? 3.527 -0.757 4.917 1.00 94.94 215 GLY A O 1
ATOM 1546 N N . SER A 1 216 ? 3.953 1.416 5.352 1.00 94.62 216 SER A N 1
ATOM 1547 C CA . SER A 1 216 ? 4.110 1.275 6.803 1.00 94.62 216 SER A CA 1
ATOM 1548 C C . SER A 1 216 ? 3.943 2.602 7.547 1.00 94.62 216 SER A C 1
ATOM 1550 O O . SER A 1 216 ? 4.002 3.692 6.963 1.00 94.62 216 SER A O 1
ATOM 1552 N N . VAL A 1 217 ? 3.724 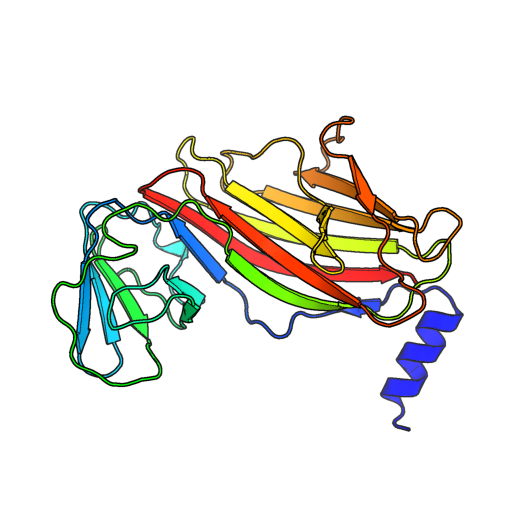2.486 8.858 1.00 94.81 217 VAL A N 1
ATOM 1553 C CA . VAL A 1 217 ? 3.567 3.591 9.811 1.00 94.81 217 VAL A CA 1
ATOM 1554 C C . VAL A 1 217 ? 4.435 3.295 11.032 1.00 94.81 217 VAL A C 1
ATOM 1556 O O . VAL A 1 217 ? 4.400 2.185 11.551 1.00 94.81 217 VAL A O 1
ATOM 1559 N N . SER A 1 218 ? 5.238 4.252 11.498 1.00 94.19 218 SER A N 1
ATOM 1560 C CA . SER A 1 218 ? 6.293 3.951 12.482 1.00 94.19 218 SER A CA 1
ATOM 1561 C C . SER A 1 218 ? 5.872 3.982 13.953 1.00 94.19 218 SER A C 1
ATOM 1563 O O . SER A 1 218 ? 6.685 3.633 14.806 1.00 94.19 218 SER A O 1
ATOM 1565 N N . ALA A 1 219 ? 4.669 4.453 14.284 1.00 93.31 219 ALA A N 1
ATOM 1566 C CA . ALA A 1 219 ? 4.221 4.590 15.669 1.00 93.31 219 ALA A CA 1
ATOM 1567 C C . ALA A 1 219 ? 2.708 4.410 15.795 1.00 93.31 219 ALA A C 1
ATOM 1569 O O . ALA A 1 219 ? 1.975 4.652 14.841 1.00 93.31 219 ALA A O 1
ATOM 1570 N N . ALA A 1 220 ? 2.272 3.999 16.987 1.00 94.94 220 ALA A N 1
ATOM 1571 C CA . ALA A 1 220 ? 0.870 3.797 17.336 1.00 94.94 220 ALA A CA 1
ATOM 1572 C C . ALA A 1 220 ? 0.025 5.075 17.187 1.00 94.94 220 ALA A C 1
ATOM 1574 O O . ALA A 1 220 ? 0.548 6.186 17.254 1.00 94.94 220 ALA A O 1
ATOM 1575 N N . ALA A 1 221 ? -1.293 4.893 17.091 1.00 94.31 221 ALA A N 1
ATOM 1576 C CA . ALA A 1 221 ? -2.278 5.961 16.926 1.00 94.31 221 ALA A CA 1
ATOM 1577 C C . ALA A 1 221 ? -2.042 6.822 15.672 1.00 94.31 221 ALA A C 1
ATOM 1579 O O . ALA A 1 221 ? -2.228 8.040 15.692 1.00 94.31 221 ALA A O 1
ATOM 1580 N N . ASP A 1 222 ? -1.622 6.195 14.575 1.00 95.38 222 ASP A N 1
ATOM 1581 C CA . ASP A 1 222 ? -1.395 6.876 13.304 1.00 95.38 222 ASP A CA 1
ATOM 1582 C C . ASP A 1 222 ? -1.718 5.946 12.123 1.00 95.38 222 ASP A C 1
ATOM 1584 O O . ASP A 1 222 ? -1.904 4.736 12.277 1.00 95.38 222 ASP A O 1
ATOM 1588 N N . PHE A 1 223 ? -1.829 6.508 10.926 1.00 95.56 223 PHE 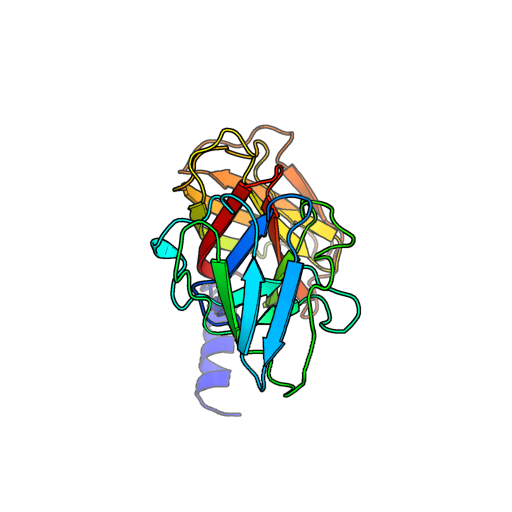A N 1
ATOM 1589 C CA . PHE A 1 223 ? -2.216 5.791 9.723 1.00 95.56 223 PHE A CA 1
ATOM 1590 C C . PHE A 1 223 ? -1.554 6.356 8.463 1.00 95.56 223 PHE A C 1
ATOM 1592 O O . PHE A 1 223 ? -1.126 7.510 8.398 1.00 95.56 223 PHE A O 1
ATOM 1599 N N . LEU A 1 224 ? -1.525 5.512 7.438 1.00 95.62 224 LEU A N 1
ATOM 1600 C CA . LEU A 1 224 ? -1.178 5.805 6.058 1.00 95.62 224 LEU A CA 1
ATOM 1601 C C . LEU A 1 224 ? -2.402 5.480 5.200 1.00 95.62 224 LEU A C 1
ATOM 1603 O O . LEU A 1 224 ? -2.841 4.333 5.168 1.00 95.62 224 LEU A O 1
ATOM 1607 N N . LEU A 1 225 ? -2.935 6.479 4.502 1.00 95.88 225 LEU A N 1
ATOM 1608 C CA . LEU A 1 225 ? -4.065 6.337 3.585 1.00 95.88 225 LEU A CA 1
ATOM 1609 C C . LEU A 1 225 ? -3.578 6.562 2.158 1.00 95.88 225 LEU A C 1
ATOM 1611 O O . LEU A 1 225 ? -3.061 7.630 1.844 1.00 95.88 225 LEU A O 1
ATOM 1615 N N . VAL A 1 226 ? -3.761 5.587 1.279 1.00 95.88 226 VAL A N 1
ATOM 1616 C CA . VAL A 1 226 ? -3.429 5.714 -0.139 1.00 95.88 226 VAL A CA 1
ATOM 1617 C C . VAL A 1 226 ? -4.705 5.909 -0.936 1.00 95.88 226 VAL A C 1
ATOM 1619 O O . VAL A 1 226 ? -5.571 5.037 -0.941 1.00 95.88 226 VAL A O 1
ATOM 1622 N N . TYR A 1 227 ? -4.808 7.049 -1.616 1.00 94.88 227 TYR A N 1
ATOM 1623 C CA . TYR A 1 227 ? -5.958 7.380 -2.459 1.00 94.88 227 TYR A CA 1
ATOM 1624 C C . TYR A 1 227 ? -5.817 6.835 -3.871 1.00 94.88 227 TYR A C 1
ATOM 1626 O O . TYR A 1 227 ? -6.810 6.491 -4.500 1.00 94.88 227 TYR A O 1
ATOM 1634 N N . SER A 1 228 ? -4.591 6.798 -4.389 1.00 93.12 228 SER A N 1
ATOM 1635 C CA . SER A 1 228 ? -4.305 6.217 -5.694 1.00 93.12 228 SER A CA 1
ATOM 1636 C C . SER A 1 228 ? -2.837 5.839 -5.808 1.00 93.12 228 SER A C 1
ATOM 1638 O O . SER A 1 228 ? -1.963 6.474 -5.209 1.00 93.12 228 SER A O 1
ATOM 1640 N N . ALA A 1 229 ? -2.585 4.812 -6.609 1.00 93.00 229 ALA A N 1
ATOM 1641 C CA . ALA A 1 229 ? -1.268 4.460 -7.096 1.00 93.00 229 ALA A CA 1
ATOM 1642 C C . ALA A 1 229 ? -1.391 4.019 -8.555 1.00 93.00 229 ALA A C 1
ATOM 1644 O O . ALA A 1 229 ? -2.332 3.307 -8.908 1.00 93.00 229 ALA A O 1
ATOM 1645 N N . HIS A 1 230 ? -0.442 4.415 -9.395 1.00 90.75 230 HIS A N 1
ATOM 1646 C CA . HIS A 1 230 ? -0.344 3.925 -10.768 1.00 90.75 230 HIS A CA 1
ATOM 1647 C C . HIS A 1 230 ? 1.108 3.659 -11.139 1.00 90.75 230 HIS A C 1
ATOM 1649 O O . HIS A 1 230 ? 2.026 4.226 -10.546 1.00 90.75 230 HIS A O 1
ATOM 1655 N N . VAL A 1 231 ? 1.301 2.772 -12.111 1.00 93.31 231 VAL A N 1
ATOM 1656 C CA . VAL A 1 231 ? 2.619 2.409 -12.626 1.00 93.31 231 VAL A CA 1
ATOM 1657 C C . VAL A 1 231 ? 2.622 2.638 -14.126 1.00 93.31 231 VAL A C 1
ATOM 1659 O O . VAL A 1 231 ? 1.689 2.246 -14.818 1.00 93.31 231 VAL A O 1
ATOM 1662 N N . VAL A 1 232 ? 3.666 3.276 -14.630 1.00 92.94 232 VAL A N 1
ATOM 1663 C CA . VAL A 1 232 ? 3.929 3.440 -16.055 1.00 92.94 232 VAL A CA 1
ATOM 1664 C C . VAL A 1 232 ? 5.201 2.684 -16.379 1.00 92.94 232 VAL A C 1
ATOM 1666 O O . VAL A 1 232 ? 6.219 2.860 -15.710 1.00 92.94 232 VAL A O 1
ATOM 1669 N N . VAL A 1 233 ? 5.133 1.839 -17.398 1.00 92.88 233 VAL A N 1
ATOM 1670 C CA . VAL A 1 233 ? 6.258 1.031 -17.855 1.00 92.88 233 VAL A CA 1
ATOM 1671 C C . VAL A 1 233 ? 6.653 1.451 -19.257 1.00 92.88 233 VAL A C 1
ATOM 1673 O O . VAL A 1 233 ? 5.841 1.391 -20.180 1.00 92.88 233 VAL A O 1
ATOM 1676 N N . PHE A 1 234 ? 7.913 1.835 -19.396 1.00 91.00 234 PHE A N 1
ATOM 1677 C CA . PHE A 1 234 ? 8.605 2.094 -20.645 1.00 91.00 234 PHE A CA 1
ATOM 1678 C C . PHE A 1 234 ? 9.505 0.880 -20.913 1.00 91.00 234 PHE A C 1
ATOM 1680 O O . PHE A 1 234 ? 10.435 0.656 -20.137 1.00 91.00 234 PHE A O 1
ATOM 1687 N N . PRO A 1 235 ? 9.191 0.043 -21.914 1.00 83.38 235 PRO A N 1
ATOM 1688 C CA . PRO A 1 235 ? 9.971 -1.157 -22.200 1.00 83.38 235 PRO A CA 1
ATOM 1689 C C . PRO A 1 235 ? 11.411 -0.822 -22.593 1.00 83.38 235 PRO A C 1
ATOM 1691 O O . PRO A 1 235 ? 11.657 0.204 -23.258 1.00 83.38 235 PRO A O 1
#

Secondary structure (DSSP, 8-state):
--HHHHHHHHHHHTTPPEEEPPSSPSPEEEEEPPTT-EEEEEEEEEEEE-S-----GGGTT-EEEE---SSS-SEEEEEEEEEETTEEEEEEEEEEEEEEEEGGGGS---S-EEEEEEEEPP--TT-EEEEEEEEEE-SSS--EEEEEEETTEEEE--SS-B--SSEEEEEEEEE-SSTT-EEEEEEETTPPPPGGGEEEE----SS-EEEEEEEEESSSSEEEEEEE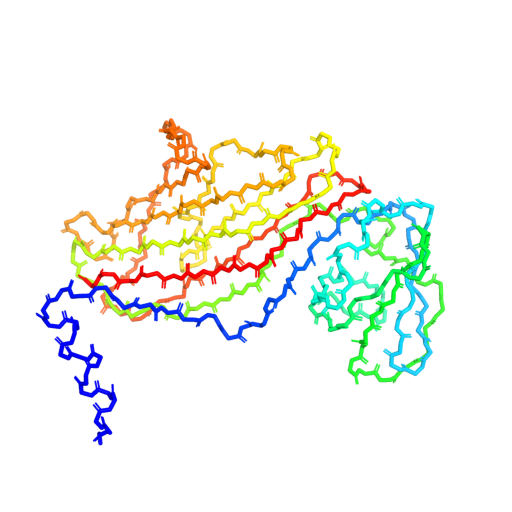EEEEEE-

Sequence (235 aa):
MTWRENLADEMRAIGIGSVLQYEVTFPRVIAALVAGATADQTGNTVTVTATAHGLSSAVAGADFYFPGSPSIPAGWYANLQRPTVNSLTFINPVSQTVSSESVNSGAAFTGNAVIGSISIPPLTASGQVIADVFRSGGTTAASKQVQWNHGGSLIMKPPASTASPFVRSQNSFANVGATNKQVGYATIDGTATTGSGVYLGTVDTSVASLLEFIGSVSAAADFLLVYSAHVVVFP

Radius of gyration: 19.38 Å; chains: 1; bounding box: 44×33×55 Å